Protein AF-A0A7Y3UAS8-F1 (afdb_monomer_lite)

Structure (mmCIF, N/CA/C/O backbone):
data_AF-A0A7Y3UAS8-F1
#
_entry.id   AF-A0A7Y3UAS8-F1
#
loop_
_atom_site.group_PDB
_atom_site.id
_atom_site.type_symbol
_atom_site.label_atom_id
_atom_site.label_alt_id
_atom_site.label_comp_id
_atom_site.label_asym_id
_atom_site.label_entity_id
_atom_site.label_seq_id
_atom_site.pdbx_PDB_ins_code
_atom_site.Cartn_x
_atom_site.Cartn_y
_atom_site.Cartn_z
_atom_site.occupancy
_atom_site.B_iso_or_equiv
_atom_site.auth_seq_id
_atom_site.auth_comp_id
_atom_site.auth_asym_id
_atom_site.auth_atom_id
_atom_site.pdbx_PDB_model_num
ATOM 1 N N . MET A 1 1 ? -8.714 -36.554 34.868 1.00 46.72 1 MET A N 1
ATOM 2 C CA . MET A 1 1 ? -8.132 -36.163 33.566 1.00 46.72 1 MET A CA 1
ATOM 3 C C . MET A 1 1 ? -7.062 -37.181 33.208 1.00 46.72 1 MET A C 1
ATOM 5 O O . MET A 1 1 ? -6.050 -37.232 33.893 1.00 46.72 1 MET A O 1
ATOM 9 N N . ALA A 1 2 ? -7.329 -38.053 32.234 1.00 47.06 2 ALA A N 1
ATOM 10 C CA . ALA A 1 2 ? -6.366 -39.044 31.760 1.00 47.06 2 ALA A CA 1
ATOM 11 C C . ALA A 1 2 ? -5.443 -38.391 30.721 1.00 47.06 2 ALA A C 1
ATOM 13 O O . ALA A 1 2 ? -5.922 -37.760 29.781 1.00 47.06 2 ALA A O 1
ATOM 14 N N . SER A 1 3 ? -4.131 -38.505 30.928 1.00 50.41 3 SER A N 1
ATOM 15 C CA . SER A 1 3 ? -3.113 -38.031 29.989 1.00 50.41 3 SER A CA 1
ATOM 16 C C . SER A 1 3 ? -3.183 -38.877 28.711 1.00 50.41 3 SER A C 1
ATOM 18 O O . SER A 1 3 ? -3.141 -40.102 28.833 1.00 50.41 3 SER A O 1
ATOM 20 N N . PRO A 1 4 ? -3.289 -38.288 27.504 1.00 60.94 4 PRO A N 1
ATOM 21 C CA . PRO A 1 4 ? -3.285 -39.062 26.270 1.00 60.94 4 PRO A CA 1
ATOM 22 C C . PRO A 1 4 ? -1.929 -39.757 26.110 1.00 60.94 4 PRO A C 1
ATOM 24 O O . PRO A 1 4 ? -0.875 -39.113 26.105 1.00 60.94 4 PRO A O 1
ATOM 27 N N . ASP A 1 5 ? -1.974 -41.084 26.024 1.00 56.78 5 ASP A N 1
ATOM 28 C CA . ASP A 1 5 ? -0.808 -41.941 25.845 1.00 56.78 5 ASP A CA 1
ATOM 29 C C . ASP A 1 5 ? -0.150 -41.620 24.497 1.00 56.78 5 ASP A C 1
ATOM 31 O O . ASP A 1 5 ? -0.752 -41.770 23.430 1.00 56.78 5 ASP A O 1
ATOM 35 N N . LYS A 1 6 ? 1.090 -41.122 24.534 1.00 51.66 6 LYS A N 1
ATOM 36 C CA . LYS A 1 6 ? 1.846 -40.830 23.312 1.00 51.66 6 LYS A CA 1
ATOM 37 C C . LYS A 1 6 ? 2.202 -42.151 22.622 1.00 51.66 6 LYS A C 1
ATOM 39 O O . LYS A 1 6 ? 2.709 -43.053 23.293 1.00 51.66 6 LYS A O 1
ATOM 44 N N . PRO A 1 7 ? 2.017 -42.269 21.295 1.00 53.41 7 PRO A N 1
ATOM 45 C CA . PRO A 1 7 ? 2.381 -43.477 20.565 1.00 53.41 7 PRO A CA 1
ATOM 46 C C . PRO A 1 7 ? 3.884 -43.743 20.722 1.00 53.41 7 PRO A C 1
ATOM 48 O O . PRO A 1 7 ? 4.727 -42.961 20.277 1.00 53.41 7 PRO A O 1
ATOM 51 N N . LYS A 1 8 ? 4.229 -44.847 21.394 1.00 58.84 8 LYS A N 1
ATOM 52 C CA . LYS A 1 8 ? 5.613 -45.305 21.546 1.00 58.84 8 LYS A CA 1
ATOM 53 C C . LYS A 1 8 ? 6.088 -45.868 20.208 1.00 58.84 8 LYS A C 1
ATOM 55 O O . LYS A 1 8 ? 5.802 -47.016 19.882 1.00 58.84 8 LYS A O 1
ATOM 60 N N . LEU A 1 9 ? 6.827 -45.067 19.441 1.00 56.75 9 LEU A N 1
ATOM 61 C CA . LEU A 1 9 ? 7.591 -45.551 18.290 1.00 56.75 9 LEU A CA 1
ATOM 62 C C . LEU A 1 9 ? 8.557 -46.643 18.770 1.00 56.75 9 LEU A C 1
ATOM 64 O O . LEU A 1 9 ? 9.479 -46.379 19.543 1.00 56.75 9 LEU A O 1
ATOM 68 N N . THR A 1 10 ? 8.311 -47.883 18.355 1.00 62.31 10 THR A N 1
ATOM 69 C CA . THR A 1 10 ? 9.141 -49.035 18.712 1.00 62.31 10 THR A CA 1
ATOM 70 C C . THR A 1 10 ? 10.451 -48.955 17.928 1.00 62.31 10 THR A C 1
ATOM 72 O O . THR A 1 10 ? 10.505 -49.286 16.746 1.00 62.31 10 THR A O 1
ATOM 75 N N . ALA A 1 11 ? 11.505 -48.447 18.567 1.00 61.69 11 ALA A N 1
ATOM 76 C CA . ALA A 1 11 ? 12.851 -48.463 18.004 1.00 61.69 11 ALA A CA 1
ATOM 77 C C . ALA A 1 11 ? 13.350 -49.910 17.890 1.00 61.69 11 ALA A C 1
ATOM 79 O O . ALA A 1 11 ? 13.223 -50.681 18.840 1.00 61.69 11 ALA A O 1
ATOM 80 N N . LEU A 1 12 ? 13.926 -50.271 16.740 1.00 63.12 12 LEU A N 1
ATOM 81 C CA . LEU A 1 12 ? 14.372 -51.643 16.471 1.00 63.12 12 LEU A CA 1
ATOM 82 C C . LEU A 1 12 ? 15.699 -51.950 17.172 1.00 63.12 12 LEU A C 1
ATOM 84 O O . LEU A 1 12 ? 15.908 -53.044 17.683 1.00 63.12 12 LEU A O 1
ATOM 88 N N . ALA A 1 13 ? 16.578 -50.952 17.239 1.00 72.94 13 ALA A N 1
ATOM 89 C CA . ALA A 1 13 ? 17.777 -50.968 18.058 1.00 72.94 13 ALA A CA 1
ATOM 90 C C . ALA A 1 13 ? 18.230 -49.532 18.335 1.00 72.94 13 ALA A C 1
ATOM 92 O O . ALA A 1 13 ? 18.000 -48.618 17.539 1.00 72.94 13 ALA A O 1
ATOM 93 N N . THR A 1 14 ? 18.907 -49.337 19.463 1.00 73.94 14 THR A N 1
ATOM 94 C CA . THR A 1 14 ? 19.612 -48.085 19.754 1.00 73.94 14 THR A CA 1
ATOM 95 C C . THR A 1 14 ? 21.093 -48.410 19.816 1.00 73.94 14 THR A C 1
ATOM 97 O O . THR A 1 14 ? 21.485 -49.297 20.570 1.00 73.94 14 THR A O 1
ATOM 100 N N . THR A 1 15 ? 21.913 -47.723 19.027 1.00 78.00 15 THR A N 1
ATOM 101 C CA . THR A 1 15 ? 23.372 -47.880 19.064 1.00 78.00 15 THR A CA 1
ATOM 102 C C . THR A 1 15 ? 24.029 -46.539 19.353 1.00 78.00 15 THR A C 1
ATOM 104 O O . THR A 1 15 ? 23.455 -45.484 19.078 1.00 78.00 15 THR A O 1
ATOM 107 N N . THR A 1 16 ? 25.216 -46.558 19.952 1.00 77.38 16 THR A N 1
ATOM 108 C CA . THR A 1 16 ? 25.966 -45.335 20.254 1.00 77.38 16 THR A CA 1
ATOM 109 C C . THR A 1 16 ? 27.164 -45.275 19.322 1.00 77.38 16 THR A C 1
ATOM 111 O O . THR A 1 16 ? 28.048 -46.122 19.408 1.00 77.38 16 THR A O 1
ATOM 114 N N . LEU A 1 17 ? 27.193 -44.282 18.434 1.00 71.12 17 LEU A N 1
ATOM 115 C CA . LEU A 1 17 ? 28.304 -44.040 17.515 1.00 71.12 17 LEU A CA 1
ATOM 116 C C . LEU A 1 17 ? 28.871 -42.649 17.821 1.00 71.12 17 LEU A C 1
ATOM 118 O O . LEU A 1 17 ? 28.120 -41.676 17.860 1.00 71.12 17 LEU A O 1
ATOM 122 N N . PHE A 1 18 ? 30.175 -42.548 18.091 1.00 80.81 18 PHE A N 1
ATOM 123 C CA . PHE A 1 18 ? 30.852 -41.278 18.416 1.00 80.81 18 PHE A CA 1
ATOM 124 C C . PHE A 1 18 ? 30.200 -40.475 19.560 1.00 80.81 18 PHE A C 1
ATOM 126 O O . PHE A 1 18 ? 30.044 -39.259 19.481 1.00 80.81 18 PHE A O 1
ATOM 133 N N . GLY A 1 19 ? 29.750 -41.157 20.618 1.00 82.31 19 GLY A N 1
ATOM 134 C CA . GLY A 1 19 ? 29.094 -40.514 21.764 1.00 82.31 19 GLY A CA 1
ATOM 135 C C . GLY A 1 19 ? 27.676 -39.995 21.489 1.00 82.31 19 GLY A C 1
ATOM 136 O O . GLY A 1 19 ? 27.044 -39.451 22.392 1.00 82.31 19 GLY A O 1
ATOM 137 N N . ARG A 1 20 ? 27.137 -40.188 20.276 1.00 71.44 20 ARG A N 1
ATOM 138 C CA . ARG A 1 20 ? 25.752 -39.847 19.930 1.00 71.44 20 ARG A CA 1
ATOM 139 C C . ARG A 1 20 ? 24.892 -41.107 19.872 1.00 71.44 20 ARG A C 1
ATOM 141 O O . ARG A 1 20 ? 25.258 -42.102 19.246 1.00 71.44 20 ARG A O 1
ATOM 148 N N . ARG A 1 21 ? 23.729 -41.062 20.530 1.00 74.88 21 ARG A N 1
ATOM 149 C CA . ARG A 1 21 ? 22.703 -42.108 20.425 1.00 74.88 21 ARG A CA 1
ATOM 150 C C . ARG A 1 21 ? 22.057 -42.033 19.046 1.00 74.88 21 ARG A C 1
ATOM 152 O O . ARG A 1 21 ? 21.426 -41.032 18.721 1.00 74.88 21 ARG A O 1
ATOM 159 N N . MET A 1 22 ? 22.194 -43.097 18.265 1.00 73.81 22 MET A N 1
ATOM 160 C CA . MET A 1 22 ? 21.500 -43.276 16.996 1.00 73.81 22 MET A CA 1
ATOM 161 C C . MET A 1 22 ? 20.379 -44.300 17.169 1.00 73.81 22 MET A C 1
ATOM 163 O O . MET A 1 22 ? 20.578 -45.379 17.733 1.00 73.81 22 MET A O 1
ATOM 167 N N . VAL A 1 23 ? 19.188 -43.940 16.698 1.00 77.19 23 VAL A N 1
ATOM 168 C CA . VAL A 1 23 ? 18.001 -44.798 16.715 1.00 77.19 23 VAL A CA 1
ATOM 169 C C . VAL A 1 23 ? 17.875 -45.442 15.342 1.00 77.19 23 VAL A C 1
ATOM 171 O O . VAL A 1 23 ? 17.730 -44.741 14.342 1.00 77.19 23 VAL A O 1
ATOM 174 N N . ILE A 1 24 ? 17.940 -46.771 15.286 1.00 67.50 24 ILE A N 1
ATOM 175 C CA . ILE A 1 24 ? 17.733 -47.521 14.048 1.00 67.50 24 ILE A CA 1
ATOM 176 C C . ILE A 1 24 ? 16.227 -47.724 13.890 1.00 67.50 24 ILE A C 1
ATOM 178 O O . ILE A 1 24 ? 15.591 -48.457 14.656 1.00 67.50 24 ILE A O 1
ATOM 182 N N . LEU A 1 25 ? 15.656 -47.015 12.919 1.00 65.81 25 LEU A N 1
ATOM 183 C CA . LEU A 1 25 ? 14.245 -47.121 12.571 1.00 65.81 25 LEU A CA 1
ATOM 184 C C . LEU A 1 25 ? 13.998 -48.377 11.716 1.00 65.81 25 LEU A C 1
ATOM 186 O O . LEU A 1 25 ? 14.873 -48.766 10.938 1.00 65.81 25 LEU A O 1
ATOM 190 N N . PRO A 1 26 ? 12.818 -49.016 11.831 1.00 67.00 26 PRO A N 1
ATOM 191 C CA . PRO A 1 26 ? 12.429 -50.107 10.945 1.00 67.00 26 PRO A CA 1
ATOM 192 C C . PRO A 1 26 ? 12.540 -49.699 9.475 1.00 67.00 26 PRO A C 1
ATOM 194 O O . PRO A 1 26 ? 12.156 -48.594 9.099 1.00 67.00 26 PRO A O 1
ATOM 197 N N . ILE A 1 27 ? 12.997 -50.628 8.629 1.00 65.19 27 ILE A N 1
ATOM 198 C CA . ILE A 1 27 ? 13.131 -50.446 7.169 1.00 65.19 27 ILE A CA 1
ATOM 199 C C . ILE A 1 27 ? 11.815 -49.947 6.547 1.00 65.19 27 ILE A C 1
ATOM 201 O O . ILE A 1 27 ? 11.833 -49.132 5.627 1.00 65.19 27 ILE A O 1
ATOM 205 N N . GLN A 1 28 ? 10.671 -50.354 7.107 1.00 68.88 28 GLN A N 1
ATOM 206 C CA . GLN A 1 28 ? 9.351 -49.870 6.699 1.00 68.88 28 GLN A CA 1
ATOM 207 C C . GLN A 1 28 ? 9.233 -48.336 6.782 1.00 68.88 28 GLN A C 1
ATOM 209 O O . GLN A 1 28 ? 8.711 -47.725 5.855 1.00 68.88 28 GLN A O 1
ATOM 214 N N . SER A 1 29 ? 9.786 -47.688 7.813 1.00 66.94 29 SER A N 1
ATOM 215 C CA . SER A 1 29 ? 9.761 -46.223 7.957 1.00 66.94 29 SER A CA 1
ATOM 216 C C . SER A 1 29 ? 10.596 -45.504 6.893 1.00 66.94 29 SER A C 1
ATOM 218 O O . SER A 1 29 ? 10.244 -44.399 6.487 1.00 66.94 29 SER A O 1
ATOM 220 N N . VAL A 1 30 ? 11.676 -46.127 6.411 1.00 73.19 30 VAL A N 1
ATOM 221 C CA . VAL A 1 30 ? 12.518 -45.561 5.343 1.00 73.19 30 VAL A CA 1
ATOM 222 C C . VAL A 1 30 ? 11.795 -45.629 3.999 1.00 73.19 30 VAL A C 1
ATOM 224 O O . VAL A 1 30 ? 11.799 -44.654 3.252 1.00 73.19 30 VAL A O 1
ATOM 227 N N . VAL A 1 31 ? 11.107 -46.739 3.713 1.00 75.62 31 VAL A N 1
ATOM 228 C CA . VAL A 1 31 ? 10.316 -46.895 2.481 1.00 75.62 31 VAL A CA 1
ATOM 229 C C . VAL A 1 31 ? 9.199 -45.850 2.409 1.00 75.62 31 VAL A C 1
ATOM 231 O O . VAL A 1 31 ? 9.060 -45.179 1.387 1.00 75.62 31 VAL A O 1
ATOM 234 N N . TYR A 1 32 ? 8.456 -45.635 3.500 1.00 77.62 32 TYR A N 1
ATOM 235 C CA . TYR A 1 32 ? 7.420 -44.594 3.540 1.00 77.62 32 TYR A CA 1
ATOM 236 C C . TYR A 1 32 ? 7.988 -43.185 3.351 1.00 77.62 32 TYR A C 1
ATOM 238 O O . TYR A 1 32 ? 7.377 -42.368 2.659 1.00 77.62 32 TYR A O 1
ATOM 246 N N . PHE A 1 33 ? 9.166 -42.901 3.912 1.00 77.19 33 PHE A N 1
ATOM 247 C CA . PHE A 1 33 ? 9.829 -41.612 3.729 1.00 77.19 33 PHE A CA 1
ATOM 248 C C . PHE A 1 33 ? 10.183 -41.353 2.256 1.00 77.19 33 PHE A C 1
ATOM 250 O O . PHE A 1 33 ? 9.867 -40.288 1.727 1.00 77.19 33 PHE A O 1
ATOM 257 N N . VAL A 1 34 ? 10.759 -42.345 1.568 1.00 84.31 34 VAL A N 1
ATOM 258 C CA . VAL A 1 34 ? 11.126 -42.230 0.146 1.00 84.31 34 VAL A CA 1
ATOM 259 C C . VAL A 1 34 ? 9.892 -42.054 -0.744 1.00 84.31 34 VAL A C 1
ATOM 261 O O . VAL A 1 34 ? 9.890 -41.186 -1.616 1.00 84.31 34 VAL A O 1
ATOM 264 N N . ILE A 1 35 ? 8.818 -42.814 -0.498 1.00 87.25 35 ILE A N 1
ATOM 265 C CA . ILE A 1 35 ? 7.555 -42.678 -1.245 1.00 87.25 35 ILE A CA 1
ATOM 266 C C . ILE A 1 35 ? 6.951 -41.282 -1.046 1.00 87.25 35 ILE A C 1
ATOM 268 O O . ILE A 1 35 ? 6.511 -40.653 -2.009 1.00 87.25 35 ILE A O 1
ATOM 272 N N . THR A 1 36 ? 6.963 -40.770 0.187 1.00 84.06 36 THR A N 1
ATOM 273 C CA . THR A 1 36 ? 6.418 -39.438 0.496 1.00 84.06 36 THR A CA 1
ATOM 274 C C . THR A 1 36 ? 7.206 -38.341 -0.221 1.00 84.06 36 THR A C 1
ATOM 276 O O . THR A 1 36 ? 6.609 -37.452 -0.826 1.00 84.06 36 THR A O 1
ATOM 279 N N . LEU A 1 37 ? 8.540 -38.434 -0.226 1.00 91.19 37 LEU A N 1
ATOM 280 C CA . LEU A 1 37 ? 9.404 -37.486 -0.931 1.00 91.19 37 LEU A CA 1
ATOM 281 C C . LEU A 1 37 ? 9.150 -37.497 -2.451 1.00 91.19 37 LEU A C 1
ATOM 283 O O . LEU A 1 37 ? 9.051 -36.436 -3.067 1.00 91.19 37 LEU A O 1
ATOM 287 N N . ALA A 1 38 ? 8.988 -38.684 -3.046 1.00 91.94 38 ALA A N 1
ATOM 288 C CA . ALA A 1 38 ? 8.701 -38.834 -4.472 1.00 91.94 38 ALA A CA 1
ATOM 289 C C . ALA A 1 38 ? 7.343 -38.227 -4.866 1.00 91.94 38 ALA A C 1
ATOM 291 O O . ALA A 1 38 ? 7.247 -37.554 -5.893 1.00 91.94 38 ALA A O 1
ATOM 292 N N . MET A 1 39 ? 6.304 -38.401 -4.037 1.00 90.00 39 MET A N 1
ATOM 293 C CA . MET A 1 39 ? 4.993 -37.795 -4.298 1.00 90.00 39 MET A CA 1
ATOM 294 C C . MET A 1 39 ? 5.031 -36.265 -4.240 1.00 90.00 39 MET A C 1
ATOM 296 O O . MET A 1 39 ? 4.452 -35.615 -5.108 1.00 90.00 39 MET A O 1
ATOM 300 N N . VAL A 1 40 ? 5.747 -35.678 -3.274 1.00 87.75 40 VAL A N 1
ATOM 301 C CA . VAL A 1 40 ? 5.906 -34.215 -3.194 1.00 87.75 40 VAL A CA 1
ATOM 302 C C . VAL A 1 40 ? 6.606 -33.677 -4.446 1.00 87.75 40 VAL A C 1
ATOM 304 O O . VAL A 1 40 ? 6.132 -32.711 -5.042 1.00 87.75 40 VAL A O 1
ATOM 307 N N . ALA A 1 41 ? 7.681 -34.328 -4.897 1.00 86.50 41 ALA A N 1
ATOM 308 C CA . ALA A 1 41 ? 8.396 -33.922 -6.108 1.00 86.50 41 ALA A CA 1
ATOM 309 C C . ALA A 1 41 ? 7.517 -33.999 -7.371 1.00 86.50 41 ALA A C 1
ATOM 311 O O . ALA A 1 41 ? 7.545 -33.083 -8.193 1.00 86.50 41 ALA A O 1
ATOM 312 N N . ALA A 1 42 ? 6.695 -35.046 -7.505 1.00 86.06 42 ALA A N 1
ATOM 313 C CA . ALA A 1 42 ? 5.775 -35.193 -8.632 1.00 86.06 42 ALA A CA 1
ATOM 314 C C . ALA A 1 42 ? 4.733 -34.062 -8.680 1.00 86.06 42 ALA A C 1
ATOM 316 O O . ALA A 1 42 ? 4.496 -33.495 -9.745 1.00 86.06 42 ALA A O 1
ATOM 317 N N . VAL A 1 43 ? 4.156 -33.676 -7.536 1.00 82.25 43 VAL A N 1
ATOM 318 C CA . VAL A 1 43 ? 3.187 -32.566 -7.464 1.00 82.25 43 VAL A CA 1
ATOM 319 C C . VAL A 1 43 ? 3.816 -31.245 -7.913 1.00 82.25 43 VAL A C 1
ATOM 321 O O . VAL A 1 43 ? 3.203 -30.514 -8.689 1.00 82.25 43 VAL A O 1
ATOM 324 N N . PHE A 1 44 ? 5.051 -30.961 -7.491 1.00 79.44 44 PHE A N 1
ATOM 325 C CA . PHE A 1 44 ? 5.773 -29.764 -7.934 1.00 79.44 44 PHE A CA 1
ATOM 326 C C . PHE A 1 44 ? 6.037 -29.761 -9.445 1.00 79.44 44 PHE A C 1
ATOM 328 O O . PHE A 1 44 ? 5.921 -28.713 -10.079 1.00 79.44 44 PHE A O 1
ATOM 335 N N . PHE A 1 45 ? 6.344 -30.920 -10.033 1.00 80.38 45 PHE A N 1
ATOM 336 C CA . PHE A 1 45 ? 6.570 -31.033 -11.475 1.00 80.38 45 PHE A CA 1
ATOM 337 C C . PHE A 1 45 ? 5.277 -30.803 -12.274 1.00 80.38 45 PHE A C 1
ATOM 339 O O . PHE A 1 45 ? 5.261 -30.012 -13.212 1.00 80.38 45 PHE A O 1
ATOM 346 N N . PHE A 1 46 ? 4.161 -31.402 -11.846 1.00 73.19 46 PHE A N 1
ATOM 347 C CA . PHE A 1 46 ? 2.861 -31.224 -12.506 1.00 73.19 46 PHE A CA 1
ATOM 348 C C . PHE A 1 46 ? 2.264 -29.820 -12.335 1.00 73.19 46 PHE A C 1
ATOM 350 O O . PHE A 1 46 ? 1.526 -29.364 -13.209 1.00 73.19 46 PHE A O 1
ATOM 357 N N . ALA A 1 47 ? 2.569 -29.123 -11.237 1.00 70.75 47 ALA A N 1
ATOM 358 C CA . ALA A 1 47 ? 2.134 -27.742 -11.036 1.00 70.75 47 ALA A CA 1
ATOM 359 C C . ALA A 1 47 ? 2.876 -26.755 -11.954 1.00 70.75 47 ALA A C 1
ATOM 361 O O . ALA A 1 47 ? 2.294 -25.754 -12.366 1.00 70.75 47 ALA A O 1
ATOM 362 N N . LYS A 1 48 ? 4.135 -27.049 -12.309 1.00 66.50 48 LYS A N 1
ATOM 363 C CA . LYS A 1 48 ? 4.954 -26.183 -13.167 1.00 66.50 48 LYS A CA 1
ATOM 364 C C . LYS A 1 48 ? 4.497 -26.188 -14.632 1.00 66.50 48 LYS A C 1
ATOM 366 O O . LYS A 1 48 ? 4.547 -25.147 -15.274 1.00 66.50 48 LYS A O 1
ATOM 371 N N . ASP A 1 49 ? 3.982 -27.312 -15.130 1.00 56.56 49 ASP A N 1
ATOM 372 C CA . ASP A 1 49 ? 3.595 -27.463 -16.545 1.00 56.56 49 ASP A CA 1
ATOM 373 C C . ASP A 1 49 ? 2.158 -27.007 -16.870 1.00 56.56 49 ASP A C 1
ATOM 375 O O . ASP A 1 49 ? 1.752 -27.023 -18.031 1.00 56.56 49 ASP A O 1
ATOM 379 N N . ARG A 1 50 ? 1.355 -26.593 -15.877 1.00 54.03 50 ARG A N 1
ATOM 380 C CA . ARG A 1 50 ? -0.068 -26.245 -16.081 1.00 54.03 50 ARG A CA 1
ATOM 381 C C . ARG A 1 50 ? -0.402 -24.753 -16.119 1.00 54.03 50 ARG A C 1
ATOM 383 O O . ARG A 1 50 ? -1.582 -24.420 -16.202 1.00 54.03 50 ARG A O 1
ATOM 390 N N . ILE A 1 51 ? 0.582 -23.855 -16.110 1.00 51.94 51 ILE A N 1
ATOM 391 C CA . ILE A 1 51 ? 0.332 -22.403 -16.114 1.00 51.94 51 ILE A CA 1
ATOM 392 C C . ILE A 1 51 ? 0.799 -21.773 -17.430 1.00 51.94 51 ILE A C 1
ATOM 394 O O . ILE A 1 51 ? 1.762 -21.021 -17.445 1.00 51.94 51 ILE A O 1
ATOM 398 N N . ILE A 1 52 ? 0.106 -22.070 -18.535 1.00 50.12 52 ILE A N 1
ATOM 399 C CA . ILE A 1 52 ? -0.053 -21.131 -19.661 1.00 50.12 52 ILE A CA 1
ATOM 400 C C . ILE A 1 52 ? -1.446 -21.357 -20.273 1.00 50.12 52 ILE A C 1
ATOM 402 O O . ILE A 1 52 ? -1.626 -22.298 -21.047 1.00 50.12 52 ILE A O 1
ATOM 406 N N . PRO A 1 53 ? -2.460 -20.534 -19.963 1.00 50.09 53 PRO A N 1
ATOM 407 C CA . PRO A 1 53 ? -3.614 -20.428 -20.836 1.00 50.09 53 PRO A CA 1
ATOM 408 C C . PRO A 1 53 ? -3.249 -19.551 -22.039 1.00 50.09 53 PRO A C 1
ATOM 410 O O . PRO A 1 53 ? -2.933 -18.371 -21.902 1.00 50.09 53 PRO A O 1
ATOM 413 N N . ALA A 1 54 ? -3.310 -20.144 -23.230 1.00 52.56 54 ALA A N 1
ATOM 414 C CA . ALA A 1 54 ? -3.398 -19.402 -24.478 1.00 52.56 54 ALA A CA 1
ATOM 415 C C . ALA A 1 54 ? -4.758 -18.689 -24.519 1.00 52.56 54 ALA A C 1
ATOM 417 O O . ALA A 1 54 ? -5.798 -19.349 -24.532 1.00 52.56 54 ALA A O 1
ATOM 418 N N . VAL A 1 55 ? -4.755 -17.357 -24.525 1.00 42.56 55 VAL A N 1
ATOM 419 C CA . VAL A 1 55 ? -5.963 -16.556 -24.747 1.00 42.56 55 VAL A CA 1
ATOM 420 C C . VAL A 1 55 ? -5.881 -15.962 -26.145 1.00 42.56 55 VAL A C 1
ATOM 422 O O . VAL A 1 55 ? -5.002 -15.163 -26.459 1.00 42.56 55 VAL A O 1
ATOM 425 N N . ALA A 1 56 ? -6.791 -16.444 -26.988 1.00 40.94 56 ALA A N 1
ATOM 426 C CA . ALA A 1 56 ? -7.031 -15.970 -28.335 1.00 40.94 56 ALA A CA 1
ATOM 427 C C . ALA A 1 56 ? -7.695 -14.587 -28.319 1.00 40.94 56 ALA A C 1
ATOM 429 O O . ALA A 1 56 ? -8.509 -14.275 -27.450 1.00 40.94 56 ALA A O 1
ATOM 430 N N . ALA A 1 57 ? -7.315 -13.794 -29.314 1.00 46.72 57 ALA A N 1
ATOM 431 C CA . ALA A 1 57 ? -7.762 -12.440 -29.571 1.00 46.72 57 ALA A CA 1
ATOM 432 C C . ALA A 1 57 ? -9.248 -12.356 -29.946 1.00 46.72 57 ALA A C 1
ATOM 434 O O . ALA A 1 57 ? -9.719 -13.164 -30.744 1.00 46.72 57 ALA A O 1
ATOM 435 N N . ASP A 1 58 ? -9.919 -11.301 -29.477 1.00 40.88 58 ASP A N 1
ATOM 436 C CA . ASP A 1 58 ? -10.736 -10.459 -30.354 1.00 40.88 58 ASP A CA 1
ATOM 437 C C . ASP A 1 58 ? -10.987 -9.067 -29.732 1.00 40.88 58 ASP A C 1
ATOM 439 O O . ASP A 1 58 ? -11.044 -8.933 -28.511 1.00 40.88 58 ASP A O 1
ATOM 443 N N . THR A 1 59 ? -11.210 -8.058 -30.585 1.00 41.19 59 THR A N 1
ATOM 444 C CA . THR A 1 59 ? -11.655 -6.656 -30.335 1.00 41.19 59 THR A CA 1
ATOM 445 C C . THR A 1 59 ? -10.638 -5.532 -29.964 1.00 41.19 59 THR A C 1
ATOM 447 O O . THR A 1 59 ? -9.541 -5.777 -29.468 1.00 41.19 59 THR A O 1
ATOM 450 N N . PRO A 1 60 ? -10.933 -4.257 -30.334 1.00 42.22 60 PRO A N 1
ATOM 451 C CA . PRO A 1 60 ? -9.974 -3.330 -30.940 1.00 42.22 60 PRO A CA 1
ATOM 452 C C . PRO A 1 60 ? -9.373 -2.319 -29.945 1.00 42.22 60 PRO A C 1
ATOM 454 O O . PRO A 1 60 ? -9.825 -1.183 -29.848 1.00 42.22 60 PRO A O 1
ATOM 457 N N . HIS A 1 61 ? -8.295 -2.695 -29.256 1.00 45.28 61 HIS A N 1
ATOM 458 C CA . HIS A 1 61 ? -7.422 -1.750 -28.525 1.00 45.28 61 HIS A CA 1
ATOM 459 C C . HIS A 1 61 ? -5.969 -1.718 -29.051 1.00 45.28 61 HIS A C 1
ATOM 461 O O . HIS A 1 61 ? -5.095 -1.075 -28.471 1.00 45.28 61 HIS A O 1
ATOM 467 N N . VAL A 1 62 ? -5.738 -2.354 -30.206 1.00 46.66 62 VAL A N 1
ATOM 468 C CA . VAL A 1 62 ? -4.436 -2.776 -30.764 1.00 46.66 62 VAL A CA 1
ATOM 469 C C . VAL A 1 62 ? -3.405 -1.653 -30.979 1.00 46.66 62 VAL A C 1
ATOM 471 O O . VAL A 1 62 ? -2.220 -1.938 -31.088 1.00 46.66 62 VAL A O 1
ATOM 474 N N . ASN A 1 63 ? -3.784 -0.373 -30.964 1.00 46.47 63 ASN A N 1
ATOM 475 C CA . ASN A 1 63 ? -2.820 0.703 -31.229 1.00 46.47 63 ASN A CA 1
ATOM 476 C C . ASN A 1 63 ? -2.030 1.219 -30.013 1.00 46.47 63 ASN A C 1
ATOM 478 O O . ASN A 1 63 ? -1.035 1.903 -30.231 1.00 46.47 63 ASN A O 1
ATOM 482 N N . ARG A 1 64 ? -2.417 0.926 -28.760 1.00 52.03 64 ARG A N 1
ATOM 483 C CA . ARG A 1 64 ? -1.661 1.402 -27.574 1.00 52.03 64 ARG A CA 1
ATOM 484 C C . ARG A 1 64 ? -0.683 0.369 -27.029 1.00 52.03 64 ARG A C 1
ATOM 486 O O . ARG A 1 64 ? 0.462 0.714 -26.759 1.00 52.03 64 ARG A O 1
ATOM 493 N N . THR A 1 65 ? -1.100 -0.892 -26.965 1.00 54.81 65 THR A N 1
ATOM 494 C CA . THR A 1 65 ? -0.235 -2.001 -26.541 1.00 54.81 65 THR A CA 1
ATOM 495 C C . THR A 1 65 ? 0.953 -2.154 -27.488 1.00 54.81 65 THR A C 1
ATOM 497 O O . THR A 1 65 ? 2.081 -2.260 -27.030 1.00 54.81 65 THR A O 1
ATOM 500 N N . ALA A 1 66 ? 0.729 -2.012 -28.800 1.00 54.22 66 ALA A N 1
ATOM 501 C CA . ALA A 1 66 ? 1.792 -2.080 -29.801 1.00 54.22 66 ALA A CA 1
ATOM 502 C C . ALA A 1 66 ? 2.821 -0.936 -29.686 1.00 54.22 66 ALA A C 1
ATOM 504 O O . ALA A 1 66 ? 3.988 -1.133 -30.003 1.00 54.22 66 ALA A O 1
ATOM 505 N N . GLN A 1 67 ? 2.421 0.256 -29.220 1.00 55.06 67 GLN A N 1
ATOM 506 C CA . GLN A 1 67 ? 3.355 1.372 -29.010 1.00 55.06 67 GLN A CA 1
ATOM 507 C C . GLN A 1 67 ? 4.212 1.179 -27.754 1.00 55.06 67 GLN A C 1
ATOM 509 O O . GLN A 1 67 ? 5.403 1.478 -27.788 1.00 55.06 67 GLN A O 1
ATOM 514 N N . GLN A 1 68 ? 3.635 0.643 -26.673 1.00 57.44 68 GLN A N 1
ATOM 515 C CA . GLN A 1 68 ? 4.397 0.262 -25.479 1.00 57.44 68 GLN A CA 1
ATOM 516 C C . GLN A 1 68 ? 5.327 -0.925 -25.756 1.00 57.44 68 GLN A C 1
ATOM 518 O O . GLN A 1 68 ? 6.496 -0.873 -25.388 1.00 57.44 68 GLN A O 1
ATOM 523 N N . GLU A 1 69 ? 4.854 -1.951 -26.466 1.00 55.00 69 GLU A N 1
ATOM 524 C CA . GLU A 1 69 ? 5.685 -3.092 -26.869 1.00 55.00 69 GLU A CA 1
ATOM 525 C C . GLU A 1 69 ? 6.841 -2.656 -27.778 1.00 55.00 69 GLU A C 1
ATOM 527 O O . GLU A 1 69 ? 7.977 -3.073 -27.559 1.00 55.00 69 GLU A O 1
ATOM 532 N N . GLN A 1 70 ? 6.600 -1.766 -28.748 1.00 56.91 70 GLN A N 1
ATOM 533 C CA . GLN A 1 70 ? 7.661 -1.279 -29.632 1.00 56.91 70 GLN A CA 1
ATOM 534 C C . GLN A 1 70 ? 8.705 -0.443 -28.878 1.00 56.91 70 GLN A C 1
ATOM 536 O O . GLN A 1 70 ? 9.898 -0.620 -29.111 1.00 56.91 70 GLN A O 1
ATOM 541 N N . ALA A 1 71 ? 8.290 0.399 -27.925 1.00 59.16 71 ALA A N 1
ATOM 542 C CA . ALA A 1 71 ? 9.220 1.158 -27.086 1.00 59.16 71 ALA A CA 1
ATOM 543 C C . ALA A 1 71 ? 10.120 0.240 -26.232 1.00 59.16 71 ALA A C 1
ATOM 545 O O . ALA A 1 71 ? 11.316 0.499 -26.089 1.00 59.16 71 ALA A O 1
ATOM 546 N N . VAL A 1 72 ? 9.572 -0.870 -25.721 1.00 55.94 72 VAL A N 1
ATOM 547 C CA . VAL A 1 72 ? 10.330 -1.890 -24.972 1.00 55.94 72 VAL A CA 1
ATOM 548 C C . VAL A 1 72 ? 11.287 -2.672 -25.886 1.00 55.94 72 VAL A C 1
ATOM 550 O O . VAL A 1 72 ? 12.406 -2.996 -25.482 1.00 55.94 72 VAL A O 1
ATOM 553 N N . ILE A 1 73 ? 10.895 -2.959 -27.131 1.00 57.78 73 ILE A N 1
ATOM 554 C CA . ILE A 1 73 ? 11.746 -3.640 -28.125 1.00 57.78 73 ILE A CA 1
ATOM 555 C C . ILE A 1 73 ? 12.912 -2.744 -28.573 1.00 57.78 73 ILE A C 1
ATOM 557 O O . ILE A 1 73 ? 14.056 -3.207 -28.667 1.00 57.78 73 ILE A O 1
ATOM 561 N N . ASP A 1 74 ? 12.650 -1.460 -28.806 1.00 57.56 74 ASP A N 1
ATOM 562 C CA . ASP A 1 74 ? 13.660 -0.497 -29.246 1.00 57.56 74 ASP A CA 1
ATOM 563 C C . ASP A 1 74 ? 14.693 -0.234 -28.134 1.00 57.56 74 ASP A C 1
ATOM 565 O O . ASP A 1 74 ? 15.897 -0.216 -28.403 1.00 57.56 74 ASP A O 1
ATOM 569 N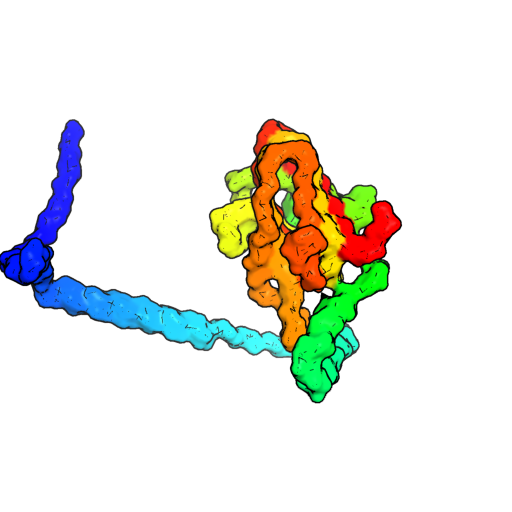 N . ALA A 1 75 ? 14.249 -0.160 -26.872 1.00 52.41 75 ALA A N 1
ATOM 570 C CA . ALA A 1 75 ? 15.134 -0.117 -25.706 1.00 52.41 75 ALA A CA 1
ATOM 571 C C . ALA A 1 75 ? 15.976 -1.403 -25.568 1.00 52.41 75 ALA A C 1
ATOM 573 O O . ALA A 1 75 ? 17.160 -1.336 -25.241 1.00 52.41 75 ALA A O 1
ATOM 574 N N . ASN A 1 76 ? 15.412 -2.575 -25.905 1.00 54.06 76 ASN A N 1
ATOM 575 C CA . ASN A 1 76 ? 16.104 -3.876 -25.825 1.00 54.06 76 ASN A CA 1
ATOM 576 C C . ASN A 1 76 ? 17.247 -4.043 -26.823 1.00 54.06 76 ASN A C 1
ATOM 578 O O . ASN A 1 76 ? 18.178 -4.821 -26.592 1.00 54.06 76 ASN A O 1
ATOM 582 N N . THR A 1 77 ? 17.203 -3.281 -27.909 1.00 54.91 77 THR A N 1
ATOM 583 C CA . THR A 1 77 ? 18.173 -3.369 -29.000 1.00 54.91 77 THR A CA 1
ATOM 584 C C . THR A 1 77 ? 19.365 -2.418 -28.797 1.00 54.91 77 THR A C 1
ATOM 586 O O . THR A 1 77 ? 20.428 -2.622 -29.389 1.00 54.91 77 THR A O 1
ATOM 589 N N . ALA A 1 78 ? 19.249 -1.422 -27.911 1.00 44.97 78 ALA A N 1
ATOM 590 C CA . ALA A 1 78 ? 20.280 -0.422 -27.645 1.00 44.97 78 ALA A CA 1
ATOM 591 C C . ALA A 1 78 ? 20.955 -0.639 -26.272 1.00 44.97 78 ALA A C 1
ATOM 593 O O . ALA A 1 78 ? 20.444 -0.246 -25.237 1.00 44.97 78 ALA A O 1
ATOM 594 N N . GLY A 1 79 ? 22.137 -1.265 -26.261 1.00 46.00 79 GLY A N 1
ATOM 595 C CA . GLY A 1 79 ? 23.170 -1.068 -25.225 1.00 46.00 79 GLY A CA 1
ATOM 596 C C . GLY A 1 79 ? 22.763 -1.219 -23.746 1.00 46.00 79 GLY A C 1
ATOM 597 O O . GLY A 1 79 ? 22.423 -0.254 -23.066 1.00 46.00 79 GLY A O 1
ATOM 598 N N . LYS A 1 80 ? 22.931 -2.436 -23.217 1.00 55.09 80 LYS A N 1
ATOM 599 C CA . LYS A 1 80 ? 22.700 -2.839 -21.820 1.00 55.09 80 LYS A CA 1
ATOM 600 C C . LYS A 1 80 ? 23.542 -2.053 -20.806 1.00 55.09 80 LYS A C 1
ATOM 602 O O . LYS A 1 80 ? 24.756 -2.212 -20.757 1.00 55.09 80 LYS A O 1
ATOM 607 N N . ASP A 1 81 ? 22.882 -1.165 -20.064 1.00 51.88 81 ASP A N 1
ATOM 608 C CA . ASP A 1 81 ? 22.820 -1.141 -18.582 1.00 51.88 81 ASP A CA 1
ATOM 609 C C . ASP A 1 81 ? 22.410 0.254 -18.071 1.00 51.88 81 ASP A C 1
ATOM 611 O O . ASP A 1 81 ? 21.752 0.366 -17.040 1.00 51.88 81 ASP A O 1
ATOM 615 N N . THR A 1 82 ? 22.684 1.320 -18.833 1.00 48.28 82 THR A N 1
ATOM 616 C CA . THR A 1 82 ? 22.378 2.705 -18.417 1.00 48.28 82 THR A CA 1
ATOM 617 C C . THR A 1 82 ? 21.065 3.256 -18.992 1.00 48.28 82 THR A C 1
ATOM 619 O O . THR A 1 82 ? 20.403 4.049 -18.330 1.00 48.28 82 THR A O 1
ATOM 622 N N . GLN A 1 83 ? 20.637 2.817 -20.184 1.00 48.94 83 GLN A N 1
ATOM 623 C CA . GLN A 1 83 ? 19.367 3.262 -20.797 1.00 48.94 83 GLN A CA 1
ATOM 624 C C . GLN A 1 83 ? 18.121 2.638 -20.144 1.00 48.94 83 GLN A C 1
ATOM 626 O O . GLN A 1 83 ? 17.022 3.178 -20.241 1.00 48.94 83 GLN A O 1
ATOM 631 N N . TRP A 1 84 ? 18.290 1.539 -19.411 1.00 47.16 84 TRP A N 1
ATOM 632 C CA . TRP A 1 84 ? 17.190 0.799 -18.792 1.00 47.16 84 TRP A CA 1
ATOM 633 C C . TRP A 1 84 ? 16.544 1.511 -17.616 1.00 47.16 84 TRP A C 1
ATOM 635 O O . TRP A 1 84 ? 15.325 1.498 -17.468 1.00 47.16 84 TRP A O 1
ATOM 645 N N . GLN A 1 85 ? 17.354 2.186 -16.803 1.00 47.84 85 GLN A N 1
ATOM 646 C CA . GLN A 1 85 ? 16.847 3.000 -15.701 1.00 47.84 85 GLN A CA 1
ATOM 647 C C . GLN A 1 85 ? 16.049 4.203 -16.226 1.00 47.84 85 GLN A C 1
ATOM 649 O O . GLN A 1 85 ? 15.075 4.612 -15.595 1.00 47.84 85 GLN A O 1
ATOM 654 N N . GLN A 1 86 ? 16.410 4.728 -17.404 1.00 50.88 86 GLN A N 1
ATOM 655 C CA . GLN A 1 86 ? 15.669 5.797 -18.076 1.00 50.88 86 GLN A CA 1
ATOM 656 C C . GLN A 1 86 ? 14.330 5.303 -18.632 1.00 50.88 86 GLN A C 1
ATOM 658 O O . GLN A 1 86 ? 13.320 5.909 -18.310 1.00 50.88 86 GLN A O 1
ATOM 663 N N . ALA A 1 87 ? 14.271 4.156 -19.316 1.00 52.34 87 ALA A N 1
ATOM 664 C CA . ALA A 1 87 ? 13.012 3.631 -19.865 1.00 52.34 87 ALA A CA 1
ATOM 665 C C . ALA A 1 87 ? 11.928 3.367 -18.794 1.00 52.34 87 ALA A C 1
ATOM 667 O O . ALA A 1 87 ? 10.752 3.629 -19.018 1.00 52.34 87 ALA A O 1
ATOM 668 N N . VAL A 1 88 ? 12.312 2.905 -17.597 1.00 52.03 88 VAL A N 1
ATOM 669 C CA . VAL A 1 88 ? 11.381 2.719 -16.461 1.00 52.03 88 VAL A CA 1
ATOM 670 C C . VAL A 1 88 ? 10.944 4.050 -15.857 1.00 52.03 88 VAL A C 1
ATOM 672 O O . VAL A 1 88 ? 9.812 4.187 -15.399 1.00 52.03 88 VAL A O 1
ATOM 675 N N . THR A 1 89 ? 11.846 5.032 -15.858 1.00 52.88 89 THR A N 1
ATOM 676 C CA . THR A 1 89 ? 11.531 6.406 -15.457 1.00 52.88 89 THR A CA 1
ATOM 677 C C . THR A 1 89 ? 10.570 7.050 -16.465 1.00 52.88 89 THR A C 1
ATOM 679 O O . THR A 1 89 ? 9.667 7.770 -16.054 1.00 52.88 89 THR A O 1
ATOM 682 N N . ASP A 1 90 ? 10.698 6.720 -17.752 1.00 52.09 90 ASP A N 1
ATOM 683 C CA . ASP A 1 90 ? 9.875 7.240 -18.849 1.00 52.09 90 ASP A CA 1
ATOM 684 C C . ASP A 1 90 ? 8.476 6.595 -18.927 1.00 52.09 90 ASP A C 1
ATOM 686 O O . ASP A 1 90 ? 7.577 7.152 -19.558 1.00 52.09 90 ASP A O 1
ATOM 690 N N . LEU A 1 91 ? 8.255 5.441 -18.276 1.00 56.81 91 LEU A N 1
ATOM 691 C CA . LEU A 1 91 ? 6.916 4.843 -18.136 1.00 56.81 91 LEU A CA 1
ATOM 692 C C . LEU A 1 91 ? 6.014 5.642 -17.187 1.00 56.81 91 LEU A C 1
ATOM 694 O O . LEU A 1 91 ? 4.789 5.568 -17.303 1.00 56.81 91 LEU A O 1
ATOM 698 N N . ALA A 1 92 ? 6.598 6.406 -16.260 1.00 58.44 92 ALA A N 1
ATOM 699 C CA . ALA A 1 92 ? 5.841 7.366 -15.476 1.00 58.44 92 ALA A CA 1
ATOM 700 C C . ALA A 1 92 ? 5.509 8.559 -16.375 1.00 58.44 92 ALA A C 1
ATOM 702 O O . ALA A 1 92 ? 6.396 9.314 -16.758 1.00 58.44 92 ALA A O 1
ATOM 703 N N . ILE A 1 93 ? 4.232 8.733 -16.715 1.00 60.31 93 ILE A N 1
ATOM 704 C CA . ILE A 1 93 ? 3.782 9.848 -17.551 1.00 60.31 93 ILE A CA 1
ATOM 705 C C . ILE A 1 93 ? 3.936 11.145 -16.737 1.00 60.31 93 ILE A C 1
ATOM 707 O O . ILE A 1 93 ? 3.179 11.349 -15.781 1.00 60.31 93 ILE A O 1
ATOM 711 N N . PRO A 1 94 ? 4.879 12.046 -17.080 1.00 57.00 94 PRO A N 1
ATOM 712 C CA . PRO A 1 94 ? 5.092 13.261 -16.306 1.00 57.00 94 PRO A CA 1
ATOM 713 C C . PRO A 1 94 ? 3.843 14.143 -16.373 1.00 57.00 94 PRO A C 1
ATOM 715 O O . PRO A 1 94 ? 3.371 14.483 -17.458 1.00 57.00 94 PRO A O 1
ATOM 718 N N . GLY A 1 95 ? 3.292 14.504 -15.213 1.00 62.62 95 GLY A N 1
ATOM 719 C CA . GLY A 1 95 ? 2.086 15.330 -15.120 1.00 62.62 95 GLY A CA 1
ATOM 720 C C . GLY A 1 95 ? 0.766 14.594 -15.377 1.00 62.62 95 GLY A C 1
ATOM 721 O O . GLY A 1 95 ? -0.273 15.251 -15.455 1.00 62.62 95 GLY A O 1
ATOM 722 N N . ALA A 1 96 ? 0.765 13.259 -15.493 1.00 68.62 96 ALA A N 1
ATOM 723 C CA . ALA A 1 96 ? -0.486 12.513 -15.404 1.00 68.62 96 ALA A CA 1
ATOM 724 C C . ALA A 1 96 ? -1.108 12.717 -14.019 1.00 68.62 96 ALA A C 1
ATOM 726 O O . ALA A 1 96 ? -0.437 12.592 -12.994 1.00 68.62 96 ALA A O 1
ATOM 727 N N . ALA A 1 97 ? -2.400 13.042 -13.997 1.00 80.00 97 ALA A N 1
ATOM 728 C CA . ALA A 1 97 ? -3.135 13.158 -12.750 1.00 80.00 97 ALA A CA 1
ATOM 729 C C . ALA A 1 97 ? -3.117 11.805 -12.031 1.00 80.00 97 ALA A C 1
ATOM 731 O O . ALA A 1 97 ? -3.440 10.772 -12.622 1.00 80.00 97 ALA A O 1
ATOM 732 N N . LEU A 1 98 ? -2.725 11.819 -10.759 1.00 88.56 98 LEU A N 1
ATOM 733 C CA . LEU A 1 98 ? -2.672 10.610 -9.960 1.00 88.56 98 LEU A CA 1
ATOM 734 C C . LEU A 1 98 ? -4.099 10.085 -9.754 1.00 88.56 98 LEU A C 1
ATOM 736 O O . LEU A 1 98 ? -4.963 10.791 -9.238 1.00 88.56 98 LEU A O 1
ATOM 740 N N . SER A 1 99 ? -4.333 8.852 -10.195 1.00 91.44 99 SER A N 1
ATOM 741 C CA . SER A 1 99 ? -5.647 8.211 -10.245 1.00 91.44 99 SER A CA 1
ATOM 742 C C . SER A 1 99 ? -5.519 6.747 -9.832 1.00 91.44 99 SER A C 1
ATOM 744 O O . SER A 1 99 ? -4.499 6.103 -10.101 1.00 91.44 99 SER A O 1
ATOM 746 N N . ILE A 1 100 ? -6.548 6.229 -9.163 1.00 90.88 100 ILE A N 1
ATOM 747 C CA . ILE A 1 100 ? -6.648 4.827 -8.759 1.00 90.88 100 ILE A CA 1
ATOM 748 C C . ILE A 1 100 ? -7.633 4.128 -9.699 1.00 90.88 100 ILE A C 1
ATOM 750 O O . ILE A 1 100 ? -8.738 4.614 -9.924 1.00 90.88 100 ILE A O 1
ATOM 754 N N . SER A 1 101 ? -7.223 2.981 -10.238 1.00 87.94 101 SER A N 1
ATOM 755 C CA . SER A 1 101 ? -8.041 2.142 -11.112 1.00 87.94 101 SER A CA 1
ATOM 756 C C . SER A 1 101 ? -9.288 1.609 -10.393 1.00 87.94 101 SER A C 1
ATOM 758 O O . SER A 1 101 ? -9.319 1.377 -9.180 1.00 87.94 101 SER A O 1
ATOM 760 N N . ASP A 1 102 ? -10.314 1.342 -11.195 1.00 80.12 102 ASP A N 1
ATOM 761 C CA . ASP A 1 102 ? -11.564 0.672 -10.837 1.00 80.12 102 ASP A CA 1
ATOM 762 C C . ASP A 1 102 ? -11.399 -0.769 -10.317 1.00 80.12 102 ASP A C 1
ATOM 764 O O . ASP A 1 102 ? -12.363 -1.366 -9.844 1.00 80.12 102 ASP A O 1
ATOM 768 N N . TRP A 1 103 ? -10.188 -1.334 -10.337 1.00 77.38 103 TRP A N 1
ATOM 769 C CA . TRP A 1 103 ? -9.889 -2.665 -9.788 1.00 77.38 103 TRP A CA 1
ATOM 770 C C . TRP A 1 103 ? -9.791 -2.692 -8.256 1.00 77.38 103 TRP A C 1
ATOM 772 O O . TRP A 1 103 ? -9.392 -3.700 -7.662 1.00 77.38 103 TRP A O 1
ATOM 782 N N . THR A 1 104 ? -10.156 -1.594 -7.598 1.00 80.06 104 THR A N 1
ATOM 783 C CA . THR A 1 104 ? -10.325 -1.558 -6.148 1.00 80.06 104 THR A CA 1
ATOM 784 C C . THR A 1 104 ? -11.564 -2.358 -5.729 1.00 80.06 104 THR A C 1
ATOM 786 O O . THR A 1 104 ? -12.582 -2.357 -6.425 1.00 80.06 104 THR A O 1
ATOM 789 N N . PRO A 1 105 ? -11.519 -3.083 -4.597 1.00 78.94 105 PRO A N 1
ATOM 790 C CA . PRO A 1 105 ? -12.684 -3.817 -4.124 1.00 78.94 105 PRO A CA 1
ATOM 791 C C . PRO A 1 105 ? -13.890 -2.889 -3.926 1.00 78.94 105 PRO A C 1
ATOM 793 O O . PRO A 1 105 ? -13.785 -1.871 -3.247 1.00 78.94 105 PRO A O 1
ATOM 796 N N . TYR A 1 106 ? -15.054 -3.272 -4.461 1.00 79.50 106 TYR A N 1
ATOM 797 C CA . TYR A 1 106 ? -16.266 -2.435 -4.453 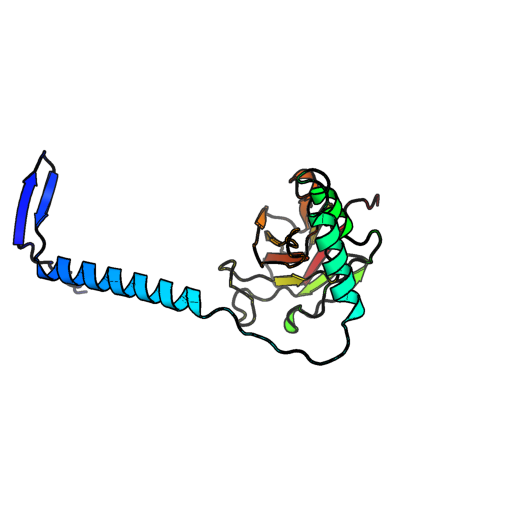1.00 79.50 106 TYR A CA 1
ATOM 798 C C . TYR A 1 106 ? -16.702 -1.971 -3.052 1.00 79.50 106 TYR A C 1
ATOM 800 O O . TYR A 1 106 ? -17.340 -0.932 -2.909 1.00 79.50 106 TYR A O 1
ATOM 808 N N . HIS A 1 107 ? -16.377 -2.746 -2.014 1.00 80.94 107 HIS A N 1
ATOM 809 C CA . HIS A 1 107 ? -16.745 -2.447 -0.632 1.00 80.94 107 HIS A CA 1
ATOM 810 C C . HIS A 1 107 ? -15.918 -1.311 -0.021 1.00 80.94 107 HIS A C 1
ATOM 812 O O . HIS A 1 107 ? -16.346 -0.745 0.977 1.00 80.94 107 HIS A O 1
ATOM 818 N N . LEU A 1 108 ? -14.769 -0.967 -0.614 1.00 86.31 108 LEU A N 1
ATOM 819 C CA . LEU A 1 108 ? -13.898 0.090 -0.110 1.00 86.31 108 LEU A CA 1
ATOM 820 C C . LEU A 1 108 ? -14.526 1.482 -0.279 1.00 86.31 108 LEU A C 1
ATOM 822 O O . LEU A 1 108 ? -14.181 2.391 0.460 1.00 86.31 108 LEU A O 1
ATOM 826 N N . GLN A 1 109 ? -15.446 1.647 -1.242 1.00 88.00 109 GLN A N 1
ATOM 827 C CA . GLN A 1 109 ? -16.128 2.919 -1.528 1.00 88.00 109 GLN A CA 1
ATOM 828 C C . GLN A 1 109 ? -15.156 4.107 -1.614 1.00 88.00 109 GLN A C 1
ATOM 830 O O . GLN A 1 109 ? -15.392 5.157 -1.026 1.00 88.00 109 GLN A O 1
ATOM 835 N N . LEU A 1 110 ? -14.047 3.921 -2.334 1.00 92.00 110 LEU A N 1
ATOM 836 C CA . LEU A 1 110 ? -12.979 4.907 -2.444 1.00 92.00 110 LEU A CA 1
ATOM 837 C C . LEU A 1 110 ? -13.499 6.234 -3.020 1.00 92.00 110 LEU A C 1
ATOM 839 O O . LEU A 1 110 ? -14.062 6.268 -4.116 1.00 92.00 110 LEU A O 1
ATOM 843 N N . GLN A 1 111 ? -13.278 7.328 -2.300 1.00 93.81 111 GLN A N 1
ATOM 844 C CA . GLN A 1 111 ? -13.648 8.685 -2.697 1.00 93.81 111 GLN A CA 1
ATOM 845 C C . GLN A 1 111 ? -12.392 9.510 -2.959 1.00 93.81 111 GLN A C 1
ATOM 847 O O . GLN A 1 111 ? -11.388 9.369 -2.270 1.00 93.81 111 GLN A O 1
ATOM 852 N N . HIS A 1 112 ? -12.440 10.397 -3.947 1.00 92.44 112 HIS A N 1
ATOM 853 C CA . HIS A 1 112 ? -11.347 11.324 -4.231 1.00 92.44 112 HIS A CA 1
ATOM 854 C C . HIS A 1 112 ? -11.690 12.690 -3.633 1.00 92.44 112 HIS A C 1
ATOM 856 O O . HIS A 1 112 ? -12.647 13.327 -4.078 1.00 92.44 112 HIS A O 1
ATOM 862 N N . SER A 1 113 ? -10.943 13.130 -2.617 1.00 90.69 113 SER A N 1
ATOM 863 C CA . SER A 1 113 ? -11.223 14.393 -1.914 1.00 90.69 113 SER A CA 1
ATOM 864 C C . SER A 1 113 ? -10.395 15.566 -2.437 1.00 90.69 113 SER A C 1
ATOM 866 O O . SER A 1 113 ? -10.878 16.697 -2.500 1.00 90.69 113 SER A O 1
ATOM 868 N N . SER A 1 114 ? -9.161 15.307 -2.868 1.00 91.81 114 SER A N 1
ATOM 869 C CA . SER A 1 114 ? -8.267 16.282 -3.502 1.00 91.81 114 SER A CA 1
ATOM 870 C C . SER A 1 114 ? -7.219 15.556 -4.357 1.00 91.81 114 SER A C 1
ATOM 872 O O . SER A 1 114 ? -7.057 14.352 -4.176 1.00 91.81 114 SER A O 1
ATOM 874 N N . PRO A 1 115 ? -6.500 16.235 -5.276 1.00 90.50 115 PRO A N 1
ATOM 875 C CA . PRO A 1 115 ? -5.505 15.586 -6.130 1.00 90.50 115 PRO A CA 1
ATOM 876 C C . PRO A 1 115 ? -4.517 14.718 -5.340 1.00 90.50 115 PRO A C 1
ATOM 878 O O . PRO A 1 115 ? -3.822 15.205 -4.450 1.00 90.50 115 PRO A O 1
ATOM 881 N N . GLY A 1 116 ? -4.481 13.425 -5.665 1.00 91.50 116 GLY A N 1
ATOM 882 C CA . GLY A 1 116 ? -3.607 12.449 -5.014 1.00 91.50 116 GLY A CA 1
ATOM 883 C C . GLY A 1 116 ? -4.050 12.014 -3.614 1.00 91.50 116 GLY A C 1
ATOM 884 O O . GLY A 1 116 ? -3.364 11.194 -3.011 1.00 91.50 116 GLY A O 1
ATOM 885 N N . THR A 1 117 ? -5.179 12.513 -3.101 1.00 95.88 117 THR A N 1
ATOM 886 C CA . THR A 1 117 ? -5.756 12.102 -1.814 1.00 95.88 117 THR A CA 1
ATOM 887 C C . THR A 1 117 ? -7.049 11.327 -2.011 1.00 95.88 117 THR A C 1
ATOM 889 O O . THR A 1 117 ? -7.993 11.793 -2.655 1.00 95.88 117 THR A O 1
ATOM 892 N N . PHE A 1 118 ? -7.097 10.149 -1.399 1.00 95.56 118 PHE A N 1
ATOM 893 C CA . PHE A 1 118 ? -8.217 9.229 -1.482 1.00 95.56 118 PHE A CA 1
ATOM 894 C C . PHE A 1 118 ? -8.692 8.853 -0.089 1.00 95.56 118 PHE A C 1
ATOM 896 O O . PHE A 1 118 ? -7.885 8.576 0.794 1.00 95.56 118 PHE A O 1
ATOM 903 N N . GLU A 1 119 ? -10.000 8.817 0.094 1.00 96.19 119 GLU A N 1
ATOM 904 C CA . GLU A 1 119 ? -10.651 8.567 1.372 1.00 96.19 119 GLU A CA 1
ATOM 905 C C . GLU A 1 119 ? -11.522 7.320 1.288 1.00 96.19 119 GLU A C 1
ATOM 907 O O . GLU A 1 119 ? -12.167 7.075 0.267 1.00 96.19 119 GLU A O 1
ATOM 912 N N . PHE A 1 120 ? -11.510 6.509 2.341 1.00 95.25 120 PHE A N 1
ATOM 913 C CA . PHE A 1 120 ? -12.293 5.281 2.416 1.00 95.25 120 PHE A CA 1
ATOM 914 C C . PHE A 1 120 ? -12.436 4.782 3.853 1.00 95.25 120 PHE A C 1
ATOM 916 O O . PHE A 1 120 ? -11.615 5.089 4.716 1.00 95.25 120 PHE A O 1
ATOM 923 N N . ASP A 1 121 ? -13.432 3.931 4.083 1.00 93.62 121 ASP A N 1
ATOM 924 C CA . ASP A 1 121 ? -13.573 3.205 5.342 1.00 93.62 121 ASP A CA 1
ATOM 925 C C . ASP A 1 121 ? -12.711 1.940 5.321 1.00 93.62 121 ASP A C 1
ATOM 927 O O . ASP A 1 121 ? -12.878 1.050 4.481 1.00 93.62 121 ASP A O 1
ATOM 931 N N . TYR A 1 122 ? -11.762 1.843 6.254 1.00 92.56 122 TYR A N 1
ATOM 932 C CA . TYR A 1 122 ? -10.893 0.678 6.356 1.00 92.56 122 TYR A CA 1
ATOM 933 C C . TYR A 1 122 ? -11.667 -0.518 6.953 1.00 92.56 122 TYR A C 1
ATOM 935 O O . TYR A 1 122 ? -12.081 -0.442 8.121 1.00 92.56 122 TYR A O 1
ATOM 943 N N . PRO A 1 123 ? -11.804 -1.652 6.231 1.00 90.94 123 PRO A N 1
ATOM 944 C CA . PRO A 1 123 ? -12.646 -2.770 6.668 1.00 90.94 123 PRO A CA 1
ATOM 945 C C . PRO A 1 123 ? -12.225 -3.363 8.018 1.00 90.94 123 PRO A C 1
ATOM 947 O O . PRO A 1 123 ? -11.068 -3.244 8.440 1.00 90.94 123 PRO A O 1
ATOM 950 N N . GLU A 1 124 ? -13.151 -4.015 8.717 1.00 86.75 124 GLU A N 1
ATOM 951 C CA . GLU A 1 124 ? -12.835 -4.745 9.949 1.00 86.75 124 GLU A CA 1
ATOM 952 C C . GLU A 1 124 ? -11.915 -5.948 9.659 1.00 86.75 124 GLU A C 1
ATOM 954 O O . GLU A 1 124 ? -11.927 -6.522 8.571 1.00 86.75 124 GLU A O 1
ATOM 959 N N . LEU A 1 125 ? -11.056 -6.316 10.618 1.00 76.69 125 LEU A N 1
ATOM 960 C CA . LEU A 1 125 ? -10.018 -7.343 10.402 1.00 76.69 125 LEU A CA 1
ATOM 961 C C . LEU A 1 125 ? -10.588 -8.750 10.171 1.00 76.69 125 LEU A C 1
ATOM 963 O O . LEU A 1 125 ? -9.900 -9.605 9.613 1.00 76.69 125 LEU A O 1
ATOM 967 N N . ASP A 1 126 ? -11.800 -8.997 10.651 1.00 77.12 126 ASP A N 1
ATOM 968 C CA . ASP A 1 126 ? -12.568 -10.229 10.508 1.00 77.12 126 ASP A CA 1
ATOM 969 C C . ASP A 1 126 ? -13.552 -10.193 9.332 1.00 77.12 126 ASP A C 1
ATOM 971 O O . ASP A 1 126 ? -14.260 -11.177 9.100 1.00 77.12 126 ASP A O 1
ATOM 975 N N . ASP A 1 127 ? -13.558 -9.115 8.543 1.00 77.31 127 ASP A N 1
ATOM 976 C CA . ASP A 1 127 ? -14.380 -9.045 7.347 1.00 77.31 127 ASP A CA 1
ATO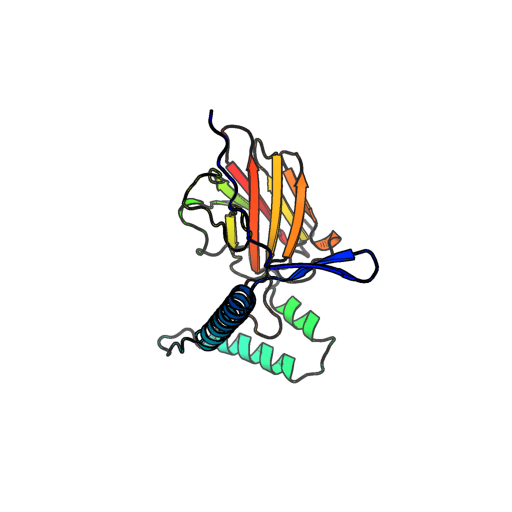M 977 C C . ASP A 1 127 ? -13.889 -10.052 6.290 1.00 77.31 127 ASP A C 1
ATOM 979 O O . ASP A 1 127 ? -12.744 -10.034 5.824 1.00 77.31 127 ASP A O 1
ATOM 983 N N . SER A 1 128 ? -14.794 -10.947 5.891 1.00 77.31 128 SER A N 1
ATOM 984 C CA . SER A 1 128 ? -14.557 -12.018 4.921 1.00 77.31 128 SER A CA 1
ATOM 985 C C . SER A 1 128 ? -14.122 -11.530 3.534 1.00 77.31 128 SER A C 1
ATOM 987 O O . SER A 1 128 ? -13.576 -12.320 2.760 1.00 77.31 128 SER A O 1
ATOM 989 N N . TYR A 1 129 ? -14.347 -10.252 3.216 1.00 81.12 129 TYR A N 1
ATOM 990 C CA . TYR A 1 129 ? -14.006 -9.667 1.918 1.00 81.12 129 TYR A CA 1
ATOM 991 C C . TYR A 1 129 ? -12.581 -9.104 1.846 1.00 81.12 129 TYR A C 1
ATOM 993 O O . TYR A 1 129 ? -12.132 -8.733 0.758 1.00 81.12 129 TYR A O 1
ATOM 1001 N N . MET A 1 130 ? -11.847 -9.055 2.964 1.00 86.56 130 MET A N 1
ATOM 1002 C CA . MET A 1 130 ? -10.472 -8.564 2.961 1.00 86.56 130 MET A CA 1
ATOM 1003 C C . MET A 1 130 ? -9.525 -9.510 2.215 1.00 86.56 130 MET A C 1
ATOM 1005 O O . MET A 1 130 ? -9.494 -10.725 2.432 1.00 86.56 130 MET A O 1
ATOM 1009 N N . LEU A 1 131 ? -8.669 -8.933 1.369 1.00 87.75 131 LEU A N 1
ATOM 1010 C CA . LEU A 1 131 ? -7.601 -9.680 0.718 1.00 87.75 131 LEU A CA 1
ATOM 1011 C C . LEU A 1 131 ? -6.549 -10.070 1.760 1.00 87.75 131 LEU A C 1
ATOM 1013 O O . LEU A 1 131 ? -6.063 -9.232 2.516 1.00 87.75 131 LEU A O 1
ATOM 1017 N N . VAL A 1 132 ? -6.182 -11.352 1.796 1.00 88.75 132 VAL A N 1
ATOM 1018 C CA . VAL A 1 132 ? -5.169 -11.874 2.734 1.00 88.75 132 VAL A CA 1
ATOM 1019 C C . VAL A 1 132 ? -3.920 -12.352 2.001 1.00 88.75 132 VAL A C 1
ATOM 1021 O O . VAL A 1 132 ? -2.802 -12.165 2.474 1.00 88.75 132 VAL A O 1
ATOM 1024 N N . LYS A 1 133 ? -4.069 -12.988 0.837 1.00 87.94 133 LYS A N 1
ATOM 1025 C CA . LYS A 1 133 ? -2.942 -13.469 0.026 1.00 87.94 133 LYS A CA 1
ATOM 1026 C C . LYS A 1 133 ? -2.504 -12.389 -0.959 1.00 87.94 133 LYS A C 1
ATOM 1028 O O . LYS A 1 133 ? -3.381 -11.758 -1.523 1.00 87.94 133 LYS A O 1
ATOM 1033 N N . PRO A 1 134 ? -1.192 -12.208 -1.200 1.00 86.75 134 PRO A N 1
ATOM 1034 C CA . PRO A 1 134 ? -0.082 -13.064 -0.770 1.00 86.75 134 PRO A CA 1
ATOM 1035 C C . PRO A 1 134 ? 0.532 -12.701 0.596 1.00 86.75 134 PRO A C 1
ATOM 1037 O O . PRO A 1 134 ? 1.315 -13.487 1.116 1.00 86.75 134 PRO A O 1
ATOM 1040 N N . ILE A 1 135 ? 0.165 -11.567 1.204 1.00 88.56 135 ILE A N 1
ATOM 1041 C CA . ILE A 1 135 ? 0.838 -11.007 2.400 1.00 88.56 135 ILE A CA 1
ATOM 1042 C C . ILE A 1 135 ? 0.639 -11.873 3.663 1.00 88.56 135 ILE A C 1
ATOM 1044 O O . ILE A 1 135 ? 1.431 -11.830 4.605 1.00 88.56 135 ILE A O 1
ATOM 1048 N N . GLY A 1 136 ? -0.416 -12.687 3.698 1.00 87.38 136 GLY A N 1
ATOM 1049 C CA . GLY A 1 136 ? -0.787 -13.517 4.844 1.00 87.38 136 GLY A CA 1
ATOM 1050 C C . GLY A 1 136 ? -1.488 -12.748 5.966 1.00 87.38 136 GLY A C 1
ATOM 1051 O O . GLY A 1 136 ? -1.634 -13.287 7.059 1.00 87.38 136 GLY A O 1
ATOM 1052 N N . ARG A 1 137 ? -1.914 -11.506 5.711 1.00 88.81 137 ARG A N 1
ATOM 1053 C CA . ARG A 1 137 ? -2.680 -10.658 6.636 1.00 88.81 137 ARG A CA 1
ATOM 1054 C C . ARG A 1 137 ? -3.662 -9.778 5.851 1.00 88.81 137 ARG A C 1
ATOM 1056 O O . ARG A 1 137 ? -3.358 -9.507 4.691 1.00 88.81 137 ARG A O 1
ATOM 1063 N N . PRO A 1 138 ? -4.782 -9.337 6.447 1.00 90.19 138 PRO A N 1
ATOM 1064 C CA . PRO A 1 138 ? -5.761 -8.492 5.765 1.00 90.19 138 PRO A CA 1
ATOM 1065 C C . PRO A 1 138 ? -5.144 -7.176 5.270 1.00 90.19 138 PRO A C 1
ATOM 1067 O O . PRO A 1 138 ? -4.496 -6.473 6.049 1.00 90.19 138 PRO A O 1
ATOM 1070 N N . TYR A 1 139 ? -5.334 -6.850 3.991 1.00 93.31 139 TYR A N 1
ATOM 1071 C CA . TYR A 1 139 ? -4.855 -5.613 3.374 1.00 93.31 139 TYR A CA 1
ATOM 1072 C C . TYR A 1 139 ? -5.865 -5.023 2.384 1.00 93.31 139 TYR A C 1
ATOM 1074 O O . TYR A 1 139 ? -6.672 -5.737 1.787 1.00 93.31 139 TYR A O 1
ATOM 1082 N N . VAL A 1 140 ? -5.768 -3.712 2.178 1.00 93.62 140 VAL A N 1
ATOM 1083 C CA . VAL A 1 140 ? -6.434 -2.987 1.091 1.00 93.62 140 VAL A CA 1
ATOM 1084 C C . VAL A 1 140 ? -5.462 -2.851 -0.076 1.00 93.62 140 VAL A C 1
ATOM 1086 O O . VAL A 1 140 ? -4.275 -2.600 0.134 1.00 93.62 140 VAL A O 1
ATOM 1089 N N . MET A 1 141 ? -5.951 -3.043 -1.301 1.00 93.75 141 MET A N 1
ATOM 1090 C CA . MET A 1 141 ? -5.167 -2.912 -2.529 1.00 93.75 141 MET A CA 1
ATOM 1091 C C . MET A 1 141 ? -5.642 -1.708 -3.328 1.00 93.75 141 MET A C 1
ATOM 1093 O O . MET A 1 141 ? -6.828 -1.614 -3.631 1.00 93.75 141 MET A O 1
ATOM 1097 N N . LEU A 1 142 ? -4.710 -0.835 -3.691 1.00 94.06 142 LEU A N 1
ATOM 1098 C CA . LEU A 1 142 ? -4.931 0.330 -4.533 1.00 94.06 142 LEU A CA 1
ATOM 1099 C C . LEU A 1 142 ? -4.034 0.192 -5.765 1.00 94.06 142 LEU A C 1
ATOM 1101 O O . LEU A 1 142 ? -2.809 0.192 -5.642 1.00 94.06 142 LEU A O 1
ATOM 1105 N N . CYS A 1 143 ? -4.637 0.032 -6.938 1.00 93.75 143 CYS A N 1
ATOM 1106 C CA . CYS A 1 143 ? -3.913 -0.045 -8.206 1.00 93.75 143 CYS A CA 1
ATOM 1107 C C . CYS A 1 143 ? -3.883 1.346 -8.833 1.00 93.75 143 CYS A C 1
ATOM 1109 O O . CYS A 1 143 ? -4.941 1.945 -9.010 1.00 93.75 143 CYS A O 1
ATOM 1111 N N . LEU A 1 144 ? -2.707 1.869 -9.164 1.00 92.62 144 LEU A N 1
ATOM 1112 C CA . LEU A 1 144 ? -2.614 3.140 -9.873 1.00 92.62 144 LEU A CA 1
ATOM 1113 C C . LEU A 1 144 ? -3.017 2.934 -11.332 1.00 92.62 144 LEU A C 1
ATOM 1115 O O . LEU A 1 144 ? -2.631 1.950 -11.954 1.00 92.62 144 LEU A O 1
ATOM 1119 N N . GLU A 1 145 ? -3.798 3.865 -11.878 1.00 90.81 145 GLU A N 1
ATOM 1120 C CA . GLU A 1 145 ? -4.179 3.830 -13.297 1.00 90.81 145 GLU A CA 1
ATOM 1121 C C . GLU A 1 145 ? -2.948 3.974 -14.200 1.00 90.81 145 GLU A C 1
ATOM 1123 O O . GLU A 1 145 ? -2.842 3.314 -15.231 1.00 90.81 145 GLU A O 1
ATOM 1128 N N . ASN A 1 146 ? -1.996 4.807 -13.771 1.00 89.44 146 ASN A N 1
ATOM 1129 C CA . ASN A 1 146 ? -0.696 4.957 -14.404 1.00 89.44 146 ASN A CA 1
ATOM 1130 C C . ASN A 1 146 ? 0.400 4.723 -13.356 1.00 89.44 146 ASN A C 1
ATOM 1132 O O . ASN A 1 146 ? 0.390 5.392 -12.313 1.00 89.44 146 ASN A O 1
ATOM 1136 N N . PRO A 1 147 ? 1.364 3.822 -13.618 1.00 91.19 147 PRO A N 1
ATOM 1137 C CA . PRO A 1 147 ? 2.518 3.650 -12.754 1.00 91.19 147 PRO A CA 1
ATOM 1138 C C . PRO A 1 147 ? 3.213 4.987 -12.521 1.00 91.19 147 PRO A C 1
ATOM 1140 O O . PRO A 1 147 ? 3.537 5.705 -13.466 1.00 91.19 147 PRO A O 1
ATOM 1143 N N . THR A 1 148 ? 3.427 5.339 -11.259 1.00 91.62 148 THR A N 1
ATOM 1144 C CA . THR A 1 148 ? 3.904 6.675 -10.891 1.00 91.62 148 THR A CA 1
ATOM 1145 C C . THR A 1 148 ? 5.030 6.566 -9.881 1.00 91.62 148 THR A C 1
ATOM 1147 O O . THR A 1 148 ? 4.957 5.801 -8.917 1.00 91.62 148 THR A O 1
ATOM 1150 N N . ARG A 1 149 ? 6.097 7.341 -10.083 1.00 91.56 149 ARG A N 1
ATOM 1151 C CA . ARG A 1 149 ? 7.139 7.484 -9.067 1.00 91.56 149 ARG A CA 1
ATOM 1152 C C . ARG A 1 149 ? 6.614 8.383 -7.953 1.00 91.56 149 ARG A C 1
ATOM 1154 O O . ARG A 1 149 ? 6.213 9.515 -8.207 1.00 91.56 149 ARG A O 1
ATOM 1161 N N . LEU A 1 150 ? 6.632 7.884 -6.724 1.00 93.38 150 LEU A N 1
ATOM 1162 C CA . LEU A 1 150 ? 6.154 8.612 -5.553 1.00 93.38 150 LEU A CA 1
ATOM 1163 C C . LEU A 1 150 ? 7.339 9.048 -4.693 1.00 93.38 150 LEU A C 1
ATOM 1165 O O . LEU A 1 150 ? 8.268 8.271 -4.483 1.00 93.38 150 LEU A O 1
ATOM 1169 N N . ARG A 1 151 ? 7.285 10.280 -4.182 1.00 94.69 151 ARG A N 1
ATOM 1170 C CA . ARG A 1 151 ? 8.177 10.774 -3.128 1.00 94.69 151 ARG A CA 1
ATOM 1171 C C . ARG A 1 151 ? 7.751 10.220 -1.781 1.00 94.69 151 ARG A C 1
ATOM 1173 O O . ARG A 1 151 ? 8.578 9.742 -1.017 1.00 94.69 151 ARG A O 1
ATOM 1180 N N . SER A 1 152 ? 6.455 10.265 -1.489 1.00 96.06 152 SER A N 1
ATOM 1181 C CA . SER A 1 152 ? 5.944 9.790 -0.210 1.00 96.06 152 SER A CA 1
ATOM 1182 C C . SER A 1 152 ? 4.508 9.298 -0.284 1.00 96.06 152 SER A C 1
ATOM 1184 O O . SER A 1 152 ? 3.727 9.657 -1.167 1.00 96.06 152 SER A O 1
ATOM 1186 N N . VAL A 1 153 ? 4.180 8.443 0.679 1.00 97.56 153 VAL A N 1
ATOM 1187 C CA . VAL A 1 153 ? 2.823 7.976 0.954 1.00 97.56 153 VAL A CA 1
ATOM 1188 C C . VAL A 1 153 ? 2.485 8.398 2.370 1.00 97.56 153 VAL A C 1
ATOM 1190 O O . VAL A 1 153 ? 3.246 8.127 3.300 1.00 97.56 153 VAL A O 1
ATOM 1193 N N . VAL A 1 154 ? 1.351 9.063 2.535 1.00 97.44 154 VAL A N 1
ATOM 1194 C CA . VAL A 1 154 ? 0.843 9.510 3.830 1.00 97.44 154 VAL A CA 1
ATOM 1195 C C . VAL A 1 154 ? -0.482 8.810 4.082 1.00 97.44 154 VAL A C 1
ATOM 1197 O O . VAL A 1 154 ? -1.348 8.810 3.216 1.00 97.44 154 VAL A O 1
ATOM 1200 N N . LEU A 1 155 ? -0.639 8.214 5.258 1.00 97.69 155 LEU A N 1
ATOM 1201 C CA . LEU A 1 155 ? -1.889 7.630 5.722 1.00 97.69 155 LEU A CA 1
ATOM 1202 C C . LEU A 1 155 ? -2.349 8.359 6.979 1.00 97.69 155 LEU A C 1
ATOM 1204 O O . LEU A 1 155 ? -1.620 8.413 7.970 1.00 97.69 155 LEU A O 1
ATOM 1208 N N . GLU A 1 156 ? -3.566 8.876 6.948 1.00 97.56 156 GLU A N 1
ATOM 1209 C CA . GLU A 1 156 ? -4.211 9.571 8.052 1.00 97.56 156 GLU A CA 1
ATOM 1210 C C . GLU A 1 156 ? -5.501 8.858 8.449 1.00 97.56 156 GLU A C 1
ATOM 1212 O O . GLU A 1 156 ? -6.177 8.264 7.614 1.00 97.56 156 GLU A O 1
ATOM 1217 N N . GLY A 1 157 ? -5.832 8.887 9.736 1.00 96.00 157 GLY A N 1
ATOM 1218 C CA . GLY A 1 157 ? -7.062 8.290 10.250 1.00 96.00 157 GLY A CA 1
ATOM 1219 C C . GLY A 1 157 ? -7.174 8.424 11.761 1.00 96.00 157 GLY A C 1
ATOM 1220 O O . GLY A 1 157 ? -6.167 8.417 12.485 1.00 96.00 157 GLY A O 1
ATOM 1221 N N . GLU A 1 158 ? -8.400 8.555 12.261 1.00 94.56 158 GLU A N 1
ATOM 1222 C CA . GLU A 1 158 ? -8.631 8.527 13.700 1.00 94.56 158 GLU A CA 1
ATOM 1223 C C . GLU A 1 158 ? -8.342 7.123 14.246 1.00 94.56 158 GLU A C 1
ATOM 1225 O O . GLU A 1 158 ? -8.666 6.106 13.642 1.00 94.56 158 GLU A O 1
ATOM 1230 N N . GLY A 1 159 ? -7.643 7.049 15.381 1.00 90.81 159 GLY A N 1
ATOM 1231 C CA . GLY A 1 159 ? -7.318 5.760 15.988 1.00 90.81 159 GLY A CA 1
ATOM 1232 C C . GLY A 1 159 ? -6.256 4.940 15.251 1.00 90.81 159 GLY A C 1
ATOM 1233 O O . GLY A 1 159 ? -5.969 3.821 15.676 1.00 90.81 159 GLY A O 1
ATOM 1234 N N . LEU A 1 160 ? -5.644 5.463 14.185 1.00 94.38 160 LEU A N 1
ATOM 1235 C CA . LEU A 1 160 ? -4.575 4.781 13.463 1.00 94.38 160 LEU A CA 1
ATOM 1236 C C . LEU A 1 160 ? -3.388 4.493 14.402 1.00 94.38 160 LEU A C 1
ATOM 1238 O O . LEU A 1 160 ? -2.710 5.391 14.904 1.00 94.38 160 LEU A O 1
ATOM 1242 N N . ASN A 1 161 ? -3.163 3.210 14.680 1.00 92.25 161 ASN A N 1
ATOM 1243 C CA . ASN A 1 161 ? -2.167 2.755 15.648 1.00 92.25 161 ASN A CA 1
ATOM 1244 C C . ASN A 1 161 ? -0.946 2.139 14.972 1.00 92.25 161 ASN A C 1
ATOM 1246 O O . ASN A 1 161 ? 0.173 2.310 15.436 1.00 92.25 161 ASN A O 1
ATOM 1250 N N . GLN A 1 162 ? -1.141 1.404 13.884 1.00 94.31 162 GLN A N 1
ATOM 1251 C CA . GLN A 1 162 ? -0.046 0.777 13.157 1.00 94.31 162 GLN A CA 1
ATOM 1252 C C . GLN A 1 162 ? -0.431 0.644 11.696 1.00 94.31 162 GLN A C 1
ATOM 1254 O O . GLN A 1 162 ? -1.581 0.341 11.383 1.00 94.31 162 GLN A O 1
ATOM 1259 N N . SER A 1 163 ? 0.540 0.800 10.801 1.00 96.19 163 SER A N 1
ATOM 1260 C CA . SER A 1 163 ? 0.338 0.440 9.407 1.00 96.19 163 SER A CA 1
ATOM 1261 C C . SER A 1 163 ? 1.596 -0.129 8.765 1.00 96.19 163 SER A C 1
ATOM 1263 O O . SER A 1 163 ? 2.716 0.101 9.230 1.00 96.19 163 SER A O 1
ATOM 1265 N N . ARG A 1 164 ? 1.406 -0.907 7.700 1.00 96.81 164 ARG A N 1
ATOM 1266 C CA . ARG A 1 164 ? 2.481 -1.419 6.846 1.00 96.81 164 ARG A CA 1
ATOM 1267 C C . ARG A 1 164 ? 2.153 -1.144 5.396 1.00 96.81 164 ARG A C 1
ATOM 1269 O O . ARG A 1 164 ? 1.017 -1.362 4.969 1.00 96.81 164 ARG A O 1
ATOM 1276 N N . LEU A 1 165 ? 3.177 -0.728 4.667 1.00 97.19 165 LEU A N 1
ATOM 1277 C CA . LEU A 1 165 ? 3.093 -0.418 3.254 1.00 97.19 165 LEU A CA 1
ATOM 1278 C C . LEU A 1 165 ? 3.880 -1.451 2.455 1.00 97.19 165 LEU A C 1
ATOM 1280 O O . LEU A 1 165 ? 5.059 -1.702 2.720 1.00 97.19 165 LEU A O 1
ATOM 1284 N N . TYR A 1 166 ? 3.213 -2.019 1.463 1.00 97.12 166 TYR A N 1
ATOM 1285 C CA . TYR A 1 166 ? 3.802 -2.877 0.451 1.00 97.12 166 TYR A CA 1
ATOM 1286 C C . TYR A 1 166 ? 3.539 -2.257 -0.913 1.00 97.12 166 TYR A C 1
ATOM 1288 O O . TYR A 1 166 ? 2.459 -1.712 -1.145 1.00 97.12 166 TYR A O 1
ATOM 1296 N N . VAL A 1 167 ? 4.496 -2.372 -1.821 1.00 96.56 167 VAL A N 1
ATOM 1297 C CA . VAL A 1 167 ? 4.344 -1.884 -3.193 1.00 96.56 167 VAL A CA 1
ATOM 1298 C C . VAL A 1 167 ? 4.802 -2.936 -4.191 1.00 96.56 167 VAL A C 1
ATOM 1300 O O . VAL A 1 167 ? 5.619 -3.797 -3.860 1.00 96.56 167 VAL A O 1
ATOM 1303 N N . SER A 1 168 ? 4.277 -2.856 -5.405 1.00 95.19 168 SER A N 1
ATOM 1304 C CA . SER A 1 168 ? 4.822 -3.536 -6.580 1.00 95.19 168 SER A CA 1
ATOM 1305 C C . SER A 1 168 ? 5.106 -2.524 -7.685 1.00 95.19 168 SER A C 1
ATOM 1307 O O . SER A 1 168 ? 4.602 -1.394 -7.676 1.00 95.19 168 SER A O 1
ATOM 1309 N N . TYR A 1 169 ? 5.934 -2.938 -8.634 1.00 93.12 169 TYR A N 1
ATOM 1310 C CA . TYR A 1 169 ? 6.425 -2.111 -9.729 1.00 93.12 169 TYR A CA 1
ATOM 1311 C C . TYR A 1 169 ? 6.118 -2.799 -11.054 1.00 93.12 169 TYR A C 1
ATOM 1313 O O . TYR A 1 169 ? 5.928 -4.014 -11.098 1.00 93.12 169 TYR A O 1
ATOM 1321 N N . LEU A 1 170 ? 6.134 -2.039 -12.146 1.00 85.31 170 LEU A N 1
ATOM 1322 C CA 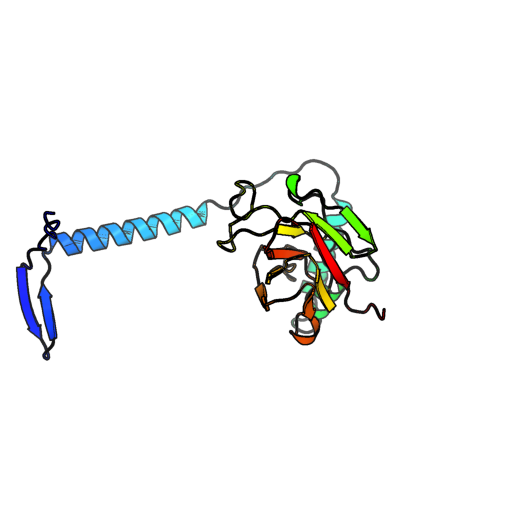. LEU A 1 170 ? 6.237 -2.664 -13.459 1.00 85.31 170 LEU A CA 1
ATOM 1323 C C . LEU A 1 170 ? 7.625 -3.272 -13.632 1.00 85.31 170 LEU A C 1
ATOM 1325 O O . LEU A 1 170 ? 8.639 -2.619 -13.372 1.00 85.31 170 LEU A O 1
ATOM 1329 N N . ASN A 1 171 ? 7.671 -4.509 -14.117 1.00 79.81 171 ASN A N 1
ATOM 1330 C CA . ASN A 1 171 ? 8.916 -5.097 -14.566 1.00 79.81 171 ASN A CA 1
ATOM 1331 C C . ASN A 1 171 ? 9.389 -4.336 -15.826 1.00 79.81 171 ASN A C 1
ATOM 1333 O O . ASN A 1 171 ? 8.644 -4.278 -16.806 1.00 79.81 171 ASN A O 1
ATOM 1337 N N . PRO A 1 172 ? 10.617 -3.785 -15.835 1.00 72.88 172 PRO A N 1
ATOM 1338 C CA . PRO A 1 172 ? 11.151 -3.009 -16.958 1.00 72.88 172 PRO A CA 1
ATOM 1339 C C . PRO A 1 172 ? 11.187 -3.768 -18.282 1.00 72.88 172 PRO A C 1
ATOM 1341 O O . PRO A 1 172 ? 11.003 -3.188 -19.346 1.00 72.88 172 PRO A O 1
ATOM 1344 N N . GLU A 1 173 ? 11.487 -5.064 -18.207 1.00 77.88 173 GLU A N 1
ATOM 1345 C CA . GLU A 1 173 ? 11.749 -5.910 -19.367 1.00 77.88 173 GLU A CA 1
ATOM 1346 C C . GLU A 1 173 ? 10.451 -6.334 -20.048 1.00 77.88 173 GLU A C 1
ATOM 1348 O O . GLU A 1 173 ? 10.413 -6.500 -21.264 1.00 77.88 173 GLU A O 1
ATOM 1353 N N . THR A 1 174 ? 9.389 -6.523 -19.260 1.00 81.31 174 THR A N 1
ATOM 1354 C CA . THR A 1 174 ? 8.095 -7.014 -19.756 1.00 81.31 174 THR A CA 1
ATOM 1355 C C . THR A 1 174 ? 7.031 -5.926 -19.835 1.00 81.31 174 THR A C 1
ATOM 1357 O O . THR A 1 174 ? 6.028 -6.119 -20.513 1.00 81.31 174 THR A O 1
ATOM 1360 N N . GLY A 1 175 ? 7.218 -4.798 -19.145 1.00 78.25 175 GLY A N 1
ATOM 1361 C CA . GLY A 1 175 ? 6.200 -3.760 -18.986 1.00 78.25 175 GLY A CA 1
ATOM 1362 C C . GLY A 1 175 ? 5.005 -4.193 -18.129 1.00 78.25 175 GLY A C 1
ATOM 1363 O O . GLY A 1 175 ? 3.989 -3.504 -18.123 1.00 78.25 175 GLY A O 1
ATOM 1364 N N . VAL A 1 176 ? 5.100 -5.325 -17.420 1.00 82.50 176 VAL A N 1
ATOM 1365 C CA . VAL A 1 176 ? 4.003 -5.921 -16.642 1.00 82.50 176 VAL A CA 1
ATOM 1366 C C . VAL A 1 176 ? 4.381 -5.997 -15.162 1.00 82.50 176 VAL A C 1
ATOM 1368 O O . VAL A 1 176 ? 5.522 -6.291 -14.816 1.00 82.50 176 VAL A O 1
ATOM 1371 N N . ASP A 1 177 ? 3.422 -5.736 -14.275 1.00 86.31 177 ASP A N 1
ATOM 1372 C CA . ASP A 1 177 ? 3.558 -6.003 -12.840 1.00 86.31 177 ASP A CA 1
ATOM 1373 C C . ASP A 1 177 ? 3.450 -7.515 -12.598 1.00 86.31 177 ASP A C 1
ATOM 1375 O O . ASP A 1 177 ? 2.411 -8.128 -12.854 1.00 86.31 177 ASP A O 1
ATOM 1379 N N . ASP A 1 178 ? 4.529 -8.129 -12.119 1.00 85.38 178 ASP A N 1
ATOM 1380 C CA . ASP A 1 178 ? 4.583 -9.564 -11.820 1.00 85.38 178 ASP A CA 1
ATOM 1381 C C . ASP A 1 178 ? 3.949 -9.916 -10.458 1.00 85.38 178 ASP A C 1
ATOM 1383 O O . ASP A 1 178 ? 3.897 -11.084 -10.061 1.00 85.38 178 ASP A O 1
ATOM 1387 N N . GLY A 1 179 ? 3.444 -8.911 -9.735 1.00 86.75 179 GLY A N 1
ATOM 1388 C CA . GLY A 1 179 ? 2.851 -9.040 -8.412 1.00 86.75 179 GLY A CA 1
ATOM 1389 C C . GLY A 1 179 ? 3.876 -9.216 -7.291 1.00 86.75 179 GLY A C 1
ATOM 1390 O O . GLY A 1 179 ? 3.468 -9.472 -6.148 1.00 86.75 179 GLY A O 1
ATOM 1391 N N . SER A 1 180 ? 5.175 -9.088 -7.584 1.00 90.38 180 SER A N 1
ATOM 1392 C CA . SER A 1 180 ? 6.243 -9.128 -6.590 1.00 90.38 180 SER A CA 1
ATOM 1393 C C . SER A 1 180 ? 6.099 -7.949 -5.634 1.00 90.38 180 SER A C 1
ATOM 1395 O O . SER A 1 180 ? 6.201 -6.784 -6.015 1.00 90.38 180 SER A O 1
ATOM 1397 N N . LEU A 1 181 ? 5.851 -8.258 -4.362 1.00 93.19 181 LEU A N 1
ATOM 1398 C CA . LEU A 1 181 ? 5.681 -7.249 -3.325 1.00 93.19 181 LEU A CA 1
ATOM 1399 C C . LEU A 1 181 ? 6.985 -6.957 -2.599 1.00 93.19 181 LEU A C 1
ATOM 1401 O O . LEU A 1 181 ? 7.631 -7.869 -2.081 1.00 93.19 181 LEU A O 1
ATOM 1405 N N . ILE A 1 182 ? 7.279 -5.671 -2.452 1.00 94.06 182 ILE A N 1
ATOM 1406 C CA . ILE A 1 182 ? 8.332 -5.165 -1.577 1.00 94.06 182 ILE A CA 1
ATOM 1407 C C . ILE A 1 182 ? 7.678 -4.507 -0.363 1.00 94.06 182 ILE A C 1
ATOM 1409 O O . ILE A 1 182 ? 6.840 -3.618 -0.504 1.00 94.06 182 ILE A O 1
ATOM 1413 N N . GLU A 1 183 ? 8.042 -4.957 0.840 1.00 95.75 183 GLU A N 1
ATOM 1414 C CA . GLU A 1 183 ? 7.671 -4.262 2.076 1.00 95.75 183 GLU A CA 1
ATOM 1415 C C . GLU A 1 183 ? 8.530 -3.002 2.202 1.00 95.75 183 GLU A C 1
ATOM 1417 O O . GLU A 1 183 ? 9.746 -3.097 2.344 1.00 95.75 183 GLU A O 1
ATOM 1422 N N . ILE A 1 184 ? 7.894 -1.831 2.159 1.00 95.56 184 ILE A N 1
ATOM 1423 C CA . ILE A 1 184 ? 8.574 -0.546 2.355 1.00 95.56 184 ILE A CA 1
ATOM 1424 C C . ILE A 1 184 ? 8.910 -0.356 3.831 1.00 95.56 184 ILE A C 1
ATOM 1426 O O . ILE A 1 184 ? 9.999 0.084 4.189 1.00 95.56 184 ILE A O 1
ATOM 1430 N N . GLY A 1 185 ? 7.967 -0.702 4.704 1.00 91.50 185 GLY A N 1
ATOM 1431 C CA . GLY A 1 185 ? 8.187 -0.649 6.137 1.00 91.50 185 GLY A CA 1
ATOM 1432 C C . GLY A 1 185 ? 6.905 -0.614 6.948 1.00 91.50 185 GLY A C 1
ATOM 1433 O O . GLY A 1 185 ? 5.793 -0.451 6.436 1.00 91.50 185 GLY A O 1
ATOM 1434 N N . THR A 1 186 ? 7.092 -0.738 8.256 1.00 92.31 186 THR A N 1
ATOM 1435 C CA . THR A 1 186 ? 6.039 -0.624 9.263 1.00 92.31 186 THR A CA 1
ATOM 1436 C C . THR A 1 186 ? 6.215 0.691 10.014 1.00 92.31 186 THR A C 1
ATOM 1438 O O . THR A 1 186 ? 7.267 0.904 10.615 1.00 92.31 186 THR A O 1
ATOM 1441 N N . VAL A 1 187 ? 5.180 1.531 10.043 1.00 88.56 187 VAL A N 1
ATOM 1442 C CA . VAL A 1 187 ? 5.156 2.750 10.865 1.00 88.56 187 VAL A CA 1
ATOM 1443 C C . VAL A 1 187 ? 4.204 2.523 12.035 1.00 88.56 187 VAL A C 1
ATOM 1445 O O . VAL A 1 187 ? 3.113 1.966 11.878 1.00 88.56 187 VAL A O 1
ATOM 1448 N N . GLN A 1 188 ? 4.657 2.899 13.227 1.00 87.00 188 GLN A N 1
ATOM 1449 C CA . GLN A 1 188 ? 3.942 2.716 14.486 1.00 87.00 188 GLN A CA 1
ATOM 1450 C C . GLN A 1 188 ? 3.451 4.061 15.010 1.00 87.00 188 GLN A C 1
ATOM 1452 O O . GLN A 1 188 ? 4.192 5.035 14.951 1.00 87.00 188 GLN A O 1
ATOM 1457 N N . ALA A 1 189 ? 2.258 4.035 15.598 1.00 71.62 189 ALA A N 1
ATOM 1458 C CA . ALA A 1 189 ? 1.615 5.043 16.429 1.00 71.62 189 ALA A CA 1
ATOM 1459 C C . ALA A 1 189 ? 1.522 6.456 15.826 1.00 71.62 189 ALA A C 1
ATOM 1461 O O . ALA A 1 189 ? 2.506 7.179 15.716 1.00 71.62 189 ALA A O 1
ATOM 1462 N N . GLY A 1 190 ? 0.296 6.907 15.544 1.00 76.31 190 GLY A N 1
ATOM 1463 C CA . GLY A 1 190 ? 0.026 8.298 15.189 1.00 76.31 190 GLY A CA 1
ATOM 1464 C C . GLY A 1 190 ? -1.168 8.442 14.256 1.00 76.31 190 GLY A C 1
ATOM 1465 O O . GLY A 1 190 ? -1.436 7.576 13.434 1.00 76.31 190 GLY A O 1
ATOM 1466 N N . ARG A 1 191 ? -1.854 9.587 14.339 1.00 86.81 191 ARG A N 1
ATOM 1467 C CA . ARG A 1 191 ? -2.969 9.935 13.434 1.00 86.81 191 ARG A CA 1
ATOM 1468 C C . ARG A 1 191 ? -2.538 10.127 11.978 1.00 86.81 191 ARG A C 1
ATOM 1470 O O . ARG A 1 191 ? -3.395 10.220 11.111 1.00 86.81 191 ARG A O 1
ATOM 1477 N N . LYS A 1 192 ? -1.230 10.233 11.743 1.00 94.06 192 LYS A N 1
ATOM 1478 C CA . LYS A 1 192 ? -0.585 10.450 10.453 1.00 94.06 192 LYS A CA 1
ATOM 1479 C C . LYS A 1 192 ? 0.676 9.600 10.406 1.00 94.06 192 LYS A C 1
ATOM 1481 O O . LYS A 1 192 ? 1.570 9.788 11.231 1.00 94.06 192 LYS A O 1
ATOM 1486 N N . LEU A 1 193 ? 0.735 8.673 9.463 1.00 94.88 193 LEU A N 1
ATOM 1487 C CA . LEU A 1 193 ? 1.881 7.813 9.202 1.00 94.88 193 LEU A CA 1
ATOM 1488 C C . LEU A 1 193 ? 2.430 8.161 7.821 1.00 94.88 193 LEU A C 1
ATOM 1490 O O . LEU A 1 193 ? 1.669 8.229 6.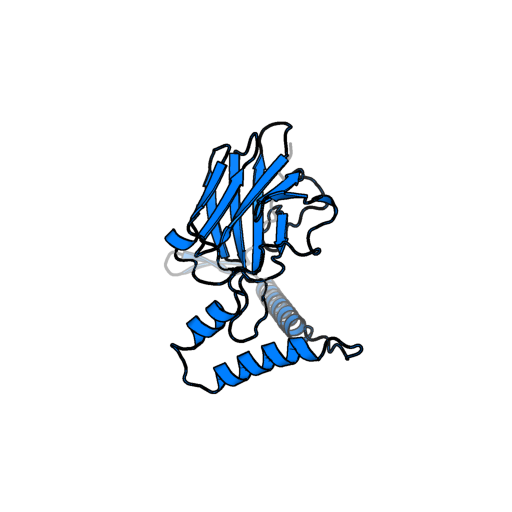860 1.00 94.88 193 LEU A O 1
ATOM 1494 N N . THR A 1 194 ? 3.739 8.367 7.725 1.00 95.94 194 THR A N 1
ATOM 1495 C CA . THR A 1 194 ? 4.395 8.756 6.473 1.00 95.94 194 THR A CA 1
ATOM 1496 C C . THR A 1 194 ? 5.483 7.752 6.132 1.00 95.94 194 THR A C 1
ATOM 1498 O O . THR A 1 194 ? 6.323 7.439 6.976 1.00 95.94 194 THR A O 1
ATOM 1501 N N . TRP A 1 195 ? 5.486 7.284 4.887 1.00 96.88 195 TRP A N 1
ATOM 1502 C CA . TRP A 1 195 ? 6.616 6.591 4.278 1.00 96.88 195 TRP A CA 1
ATOM 1503 C C . TRP A 1 195 ? 7.267 7.542 3.283 1.00 96.88 195 TRP A C 1
ATOM 1505 O O . TRP A 1 195 ? 6.660 7.873 2.262 1.00 96.88 195 TRP A O 1
ATOM 1515 N N . ASP A 1 196 ? 8.482 7.988 3.592 1.00 95.44 196 ASP A N 1
ATOM 1516 C CA . ASP A 1 196 ? 9.311 8.730 2.648 1.00 95.44 196 ASP A CA 1
ATOM 1517 C C . ASP A 1 196 ? 10.011 7.730 1.723 1.00 95.44 196 ASP A C 1
ATOM 1519 O O . ASP A 1 196 ? 10.958 7.043 2.098 1.00 95.44 196 ASP A O 1
ATOM 1523 N N . LEU A 1 197 ? 9.453 7.559 0.530 1.00 94.38 197 LEU A N 1
ATOM 1524 C CA . LEU A 1 197 ? 9.907 6.570 -0.438 1.00 94.38 197 LEU A CA 1
ATOM 1525 C C . LEU A 1 197 ? 11.227 6.996 -1.081 1.00 94.38 197 LEU A C 1
ATOM 1527 O O . LEU A 1 197 ? 12.054 6.142 -1.402 1.00 94.38 197 LEU A O 1
ATOM 1531 N N . GLU A 1 198 ? 11.447 8.301 -1.228 1.00 90.94 198 GLU A N 1
ATOM 1532 C CA . GLU A 1 198 ? 12.681 8.846 -1.780 1.00 90.94 198 GLU A CA 1
ATOM 1533 C C . GLU A 1 198 ? 13.856 8.650 -0.814 1.00 90.94 198 GLU A C 1
ATOM 1535 O O . GLU A 1 198 ? 14.895 8.129 -1.225 1.00 90.94 198 GLU A O 1
ATOM 1540 N N . GLU A 1 199 ? 13.676 8.951 0.477 1.00 90.44 199 GLU A N 1
ATOM 1541 C CA . GLU A 1 199 ? 14.684 8.681 1.514 1.00 90.44 199 GLU A CA 1
ATOM 1542 C C . GLU A 1 199 ? 14.988 7.182 1.662 1.00 90.44 199 GLU A C 1
ATOM 1544 O O . GLU A 1 199 ? 16.126 6.795 1.936 1.00 90.44 199 GLU A O 1
ATOM 1549 N N . LEU A 1 200 ? 13.990 6.321 1.431 1.00 90.00 200 LEU A N 1
ATOM 1550 C CA . LEU A 1 200 ? 14.147 4.862 1.432 1.00 90.00 200 LEU A CA 1
ATOM 1551 C C . LEU A 1 200 ? 14.776 4.310 0.138 1.00 90.00 200 LEU A C 1
ATOM 1553 O O . LEU A 1 200 ? 14.957 3.097 0.015 1.00 90.00 200 LEU A O 1
ATOM 1557 N N . GLY A 1 201 ? 15.129 5.170 -0.823 1.00 88.88 201 GLY A N 1
ATOM 1558 C CA . GLY A 1 201 ? 15.777 4.775 -2.074 1.00 88.88 201 GLY A CA 1
ATOM 15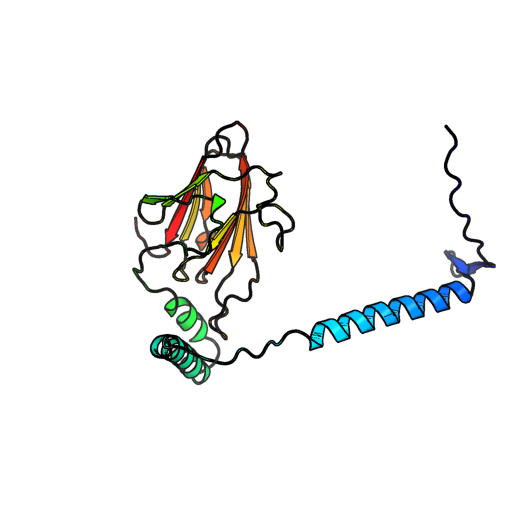59 C C . GLY A 1 201 ? 14.845 4.077 -3.068 1.00 88.88 201 GLY A C 1
ATOM 1560 O O . GLY A 1 201 ? 15.313 3.390 -3.978 1.00 88.88 201 GLY A O 1
ATOM 1561 N N . VAL A 1 202 ? 13.529 4.237 -2.922 1.00 89.12 202 VAL A N 1
ATOM 1562 C CA . VAL A 1 202 ? 12.543 3.719 -3.874 1.00 89.12 202 VAL A CA 1
ATOM 1563 C C . VAL A 1 202 ? 12.512 4.636 -5.095 1.00 89.12 202 VAL A C 1
ATOM 1565 O O . VAL A 1 202 ? 11.904 5.703 -5.102 1.00 89.12 202 VAL A O 1
ATOM 1568 N N . THR A 1 203 ? 13.193 4.216 -6.156 1.00 86.62 203 THR A N 1
ATOM 1569 C CA . THR A 1 203 ? 13.354 5.014 -7.383 1.00 86.62 203 THR A CA 1
ATOM 1570 C C . THR A 1 203 ? 12.413 4.616 -8.518 1.00 86.62 203 THR A C 1
ATOM 1572 O O . THR A 1 203 ? 12.258 5.377 -9.471 1.00 86.62 203 THR A O 1
ATOM 1575 N N . HIS A 1 204 ? 11.783 3.446 -8.427 1.00 88.06 204 HIS A N 1
ATOM 1576 C CA . HIS A 1 204 ? 10.961 2.870 -9.490 1.00 88.06 204 HIS A CA 1
ATOM 1577 C C . HIS A 1 204 ? 9.513 3.380 -9.435 1.00 88.06 204 HIS A C 1
ATOM 1579 O O . HIS A 1 204 ? 8.997 3.708 -8.364 1.00 88.06 204 HIS A O 1
ATOM 1585 N N . ALA A 1 205 ? 8.844 3.411 -10.591 1.00 89.62 205 ALA A N 1
ATOM 1586 C CA . ALA A 1 205 ? 7.427 3.746 -10.685 1.00 89.62 205 ALA A CA 1
ATOM 1587 C C . ALA A 1 205 ? 6.571 2.652 -10.029 1.00 89.62 205 ALA A C 1
ATOM 1589 O O . ALA A 1 205 ? 6.647 1.477 -10.398 1.00 89.62 205 ALA A O 1
ATOM 1590 N N . ILE A 1 206 ? 5.769 3.042 -9.042 1.00 93.06 206 ILE A N 1
ATOM 1591 C CA . ILE A 1 206 ? 4.884 2.141 -8.305 1.00 93.06 206 ILE A CA 1
ATOM 1592 C C . ILE A 1 206 ? 3.643 1.889 -9.151 1.00 93.06 206 ILE A C 1
ATOM 1594 O O . ILE A 1 206 ? 3.072 2.830 -9.693 1.00 93.06 206 ILE A O 1
ATOM 1598 N N . ASN A 1 207 ? 3.227 0.629 -9.242 1.00 93.69 207 ASN A N 1
ATOM 1599 C CA . ASN A 1 207 ? 2.000 0.230 -9.925 1.00 93.69 207 ASN A CA 1
ATOM 1600 C C . ASN A 1 207 ? 0.877 -0.073 -8.923 1.00 93.69 207 ASN A C 1
ATOM 1602 O O . ASN A 1 207 ? -0.224 0.460 -9.035 1.00 93.69 207 ASN A O 1
ATOM 1606 N N . THR A 1 208 ? 1.170 -0.879 -7.899 1.00 95.12 208 THR A N 1
ATOM 1607 C CA . THR A 1 208 ? 0.188 -1.246 -6.871 1.00 95.12 208 THR A CA 1
ATOM 1608 C C . THR A 1 208 ? 0.687 -0.867 -5.486 1.00 95.12 208 THR A C 1
ATOM 1610 O O . THR A 1 208 ? 1.844 -1.103 -5.142 1.00 95.12 208 THR A O 1
ATOM 1613 N N . ILE A 1 209 ? -0.218 -0.347 -4.661 1.00 95.88 209 ILE A N 1
ATOM 1614 C CA . ILE A 1 209 ? -0.031 -0.127 -3.229 1.00 95.88 209 ILE A CA 1
ATOM 1615 C C . ILE A 1 209 ? -0.902 -1.126 -2.467 1.00 95.88 209 ILE A C 1
ATOM 1617 O O . ILE A 1 209 ? -2.095 -1.271 -2.734 1.00 95.88 209 ILE A O 1
ATOM 1621 N N . ARG A 1 210 ? -0.318 -1.823 -1.492 1.00 95.88 210 ARG A N 1
ATOM 1622 C CA . ARG A 1 210 ? -1.044 -2.675 -0.548 1.00 95.88 210 ARG A CA 1
ATOM 1623 C C . ARG A 1 210 ? -0.786 -2.198 0.868 1.00 95.88 210 ARG A C 1
ATOM 1625 O O . ARG A 1 210 ? 0.359 -2.096 1.305 1.00 95.88 210 ARG A O 1
ATOM 1632 N N . LEU A 1 211 ? -1.867 -1.926 1.581 1.00 95.38 211 LEU A N 1
ATOM 1633 C CA . LEU A 1 211 ? -1.834 -1.289 2.885 1.00 95.38 211 LEU A CA 1
ATOM 1634 C C . LEU A 1 211 ? -2.479 -2.192 3.925 1.00 95.38 211 LEU A C 1
ATOM 1636 O O . LEU A 1 211 ? -3.601 -2.656 3.737 1.00 95.38 211 LEU A O 1
ATOM 1640 N N . THR A 1 212 ? -1.787 -2.408 5.038 1.00 95.19 212 THR A N 1
ATOM 1641 C CA . THR A 1 212 ? -2.365 -3.070 6.212 1.00 95.19 212 THR A CA 1
ATOM 1642 C C . THR A 1 212 ? -2.438 -2.049 7.328 1.00 95.19 212 THR A C 1
ATOM 1644 O O . THR A 1 212 ? -1.384 -1.563 7.723 1.00 95.19 212 THR A O 1
ATOM 1647 N N . ALA A 1 213 ? -3.616 -1.750 7.861 1.00 94.44 213 ALA A N 1
ATOM 1648 C CA . ALA A 1 213 ? -3.781 -0.809 8.962 1.00 94.44 213 ALA A CA 1
ATOM 1649 C C . ALA A 1 213 ? -4.422 -1.478 10.184 1.00 94.44 213 ALA A C 1
ATOM 1651 O O . ALA A 1 213 ? -5.293 -2.341 10.071 1.00 94.44 213 ALA A O 1
ATOM 1652 N N . GLN A 1 214 ? -3.991 -1.052 11.366 1.00 93.38 214 GLN A N 1
ATOM 1653 C CA . GLN A 1 214 ? -4.630 -1.345 12.638 1.00 93.38 214 GLN A CA 1
ATOM 1654 C C . GLN A 1 214 ? -5.157 -0.032 13.210 1.00 93.38 214 GLN A C 1
ATOM 1656 O O . GLN A 1 214 ? -4.370 0.833 13.602 1.00 93.38 214 GLN A O 1
ATOM 1661 N N . LEU A 1 215 ? -6.481 0.094 13.270 1.00 92.56 215 LEU A N 1
ATOM 1662 C CA . LEU A 1 215 ? -7.163 1.226 13.889 1.00 92.56 215 LEU A CA 1
ATOM 1663 C C . LEU A 1 215 ? -7.767 0.820 15.237 1.00 92.56 215 LEU A C 1
ATOM 1665 O O . LEU A 1 215 ? -8.236 -0.308 15.403 1.00 92.56 215 LEU A O 1
ATOM 1669 N N . VAL A 1 216 ? -7.731 1.744 16.193 1.00 91.94 216 VAL A N 1
ATOM 1670 C CA . VAL A 1 216 ? -8.274 1.626 17.547 1.00 91.94 216 VAL A CA 1
ATOM 1671 C C . VAL A 1 216 ? -9.441 2.592 17.689 1.00 91.94 216 VAL A C 1
ATOM 1673 O O . VAL A 1 216 ? -9.266 3.794 17.536 1.00 91.94 216 VAL A O 1
ATOM 1676 N N . GLY A 1 217 ? -10.609 2.080 18.061 1.00 91.38 217 GLY A N 1
ATOM 1677 C CA . GLY A 1 217 ? -11.835 2.870 18.156 1.00 91.38 217 GLY A CA 1
ATOM 1678 C C . GLY A 1 217 ? -12.861 2.432 17.119 1.00 91.38 217 GLY A C 1
ATOM 1679 O O . GLY A 1 217 ? -12.704 1.389 16.485 1.00 91.38 217 GLY A O 1
ATOM 1680 N N . THR A 1 218 ? -13.936 3.207 17.009 1.00 92.94 218 THR A N 1
ATOM 1681 C CA . THR A 1 218 ? -15.062 2.919 16.109 1.00 92.94 218 THR A CA 1
ATOM 1682 C C . THR A 1 218 ? -14.974 3.665 14.786 1.00 92.94 218 THR A C 1
ATOM 1684 O O . THR A 1 218 ? -15.628 3.252 13.837 1.00 92.94 218 THR A O 1
ATOM 1687 N N . ASP A 1 219 ? -14.205 4.755 14.722 1.00 94.31 219 ASP A N 1
ATOM 1688 C CA . ASP A 1 219 ? -13.943 5.437 13.459 1.00 94.31 219 ASP A CA 1
ATOM 1689 C C . ASP A 1 219 ? -12.934 4.621 12.642 1.00 94.31 219 ASP A C 1
ATOM 1691 O O . ASP A 1 219 ? -11.888 4.197 13.145 1.00 94.31 219 ASP A O 1
ATOM 1695 N N . ARG A 1 220 ? -13.306 4.339 11.397 1.00 93.19 220 ARG A N 1
ATOM 1696 C CA . ARG A 1 220 ? -12.533 3.544 10.441 1.00 93.19 220 ARG A CA 1
ATOM 1697 C C . ARG A 1 220 ? -12.179 4.345 9.196 1.00 93.19 220 ARG A C 1
ATOM 1699 O O . ARG A 1 220 ? -11.518 3.791 8.316 1.00 93.19 220 ARG A O 1
ATOM 1706 N N . HIS A 1 221 ? -12.576 5.613 9.138 1.00 95.62 221 HIS A N 1
ATOM 1707 C CA . HIS A 1 221 ? -12.284 6.488 8.019 1.00 95.62 221 HIS A CA 1
ATOM 1708 C C . HIS A 1 221 ? -10.783 6.747 7.943 1.00 95.62 221 HIS A C 1
ATOM 1710 O O . HIS A 1 221 ? -10.139 7.135 8.926 1.00 95.62 221 HIS A O 1
ATOM 1716 N N . VAL A 1 222 ? -10.215 6.526 6.764 1.00 96.06 222 VAL A N 1
ATOM 1717 C CA . VAL A 1 222 ? -8.811 6.800 6.477 1.00 96.06 222 VAL A CA 1
ATOM 1718 C C . VAL A 1 222 ? -8.676 7.629 5.213 1.00 96.06 222 VAL A C 1
ATOM 1720 O O . VAL A 1 222 ? -9.412 7.450 4.246 1.00 96.06 222 VAL A O 1
ATOM 1723 N N . ALA A 1 223 ? -7.679 8.506 5.212 1.00 97.25 223 ALA A N 1
ATOM 1724 C CA . ALA A 1 223 ? -7.234 9.243 4.043 1.00 97.25 223 ALA A CA 1
ATOM 1725 C C . ALA A 1 223 ? -5.825 8.777 3.669 1.00 97.25 223 ALA A C 1
ATOM 1727 O O . ALA A 1 223 ? -4.922 8.774 4.506 1.00 97.25 223 ALA A O 1
ATOM 1728 N N . ILE A 1 224 ? -5.621 8.378 2.417 1.00 97.12 224 ILE A N 1
ATOM 1729 C CA . ILE A 1 224 ? -4.297 8.120 1.856 1.00 97.12 224 ILE A CA 1
ATOM 1730 C C . ILE A 1 224 ? -3.943 9.225 0.863 1.00 97.12 224 ILE A C 1
ATOM 1732 O O . ILE A 1 224 ? -4.658 9.439 -0.113 1.00 97.12 224 ILE A O 1
ATOM 1736 N N . THR A 1 225 ? -2.825 9.908 1.092 1.00 97.12 225 THR A N 1
ATOM 1737 C CA . THR A 1 225 ? -2.266 10.899 0.170 1.00 97.12 225 THR A CA 1
ATOM 1738 C C . THR A 1 225 ? -1.008 10.336 -0.476 1.00 97.12 225 THR A C 1
ATOM 1740 O O . THR A 1 225 ? -0.058 9.937 0.202 1.00 97.12 225 THR A O 1
ATOM 1743 N N . LEU A 1 226 ? -1.003 10.311 -1.802 1.00 96.25 226 LEU A N 1
ATOM 1744 C CA . LEU A 1 226 ? 0.098 9.870 -2.644 1.00 96.25 226 LEU A CA 1
ATOM 1745 C C . LEU A 1 226 ? 0.765 11.106 -3.238 1.00 96.25 226 LEU A C 1
ATOM 1747 O O . LEU A 1 226 ? 0.127 11.875 -3.953 1.00 96.25 226 LEU A O 1
ATOM 1751 N N . ILE A 1 227 ? 2.040 11.308 -2.917 1.00 95.00 227 ILE A N 1
ATOM 1752 C CA . ILE A 1 227 ? 2.794 12.500 -3.308 1.00 95.00 227 ILE A CA 1
ATOM 1753 C C . ILE A 1 227 ? 3.778 12.097 -4.415 1.00 95.00 227 ILE A C 1
ATOM 1755 O O . ILE A 1 227 ? 4.730 11.365 -4.122 1.00 95.00 227 ILE A O 1
ATOM 1759 N N . PRO A 1 228 ? 3.577 12.534 -5.673 1.00 93.12 228 PRO A N 1
ATOM 1760 C CA . PRO A 1 228 ? 4.481 12.227 -6.779 1.00 93.12 228 PRO A CA 1
ATOM 1761 C C . PRO A 1 228 ? 5.904 12.753 -6.551 1.00 93.12 228 PRO A C 1
ATOM 1763 O O . PRO A 1 228 ? 6.124 13.776 -5.901 1.00 93.12 228 PRO A O 1
ATOM 1766 N N . ALA A 1 229 ? 6.893 12.056 -7.108 1.00 89.06 229 ALA A N 1
ATOM 1767 C CA . ALA A 1 229 ? 8.260 12.557 -7.169 1.00 89.06 229 ALA A CA 1
ATOM 1768 C C . ALA A 1 229 ? 8.356 13.699 -8.194 1.00 89.06 229 ALA A C 1
ATOM 1770 O O . ALA A 1 229 ? 7.867 13.570 -9.313 1.00 89.06 229 ALA A O 1
ATOM 1771 N N . GLY A 1 230 ? 9.004 14.805 -7.822 1.00 81.38 230 GLY A N 1
ATOM 1772 C CA . GLY A 1 230 ? 9.151 15.993 -8.676 1.00 81.38 230 GLY A CA 1
ATOM 1773 C C . GLY A 1 230 ? 8.097 17.087 -8.466 1.00 81.38 230 GLY A C 1
ATOM 1774 O O . GLY A 1 230 ? 8.301 18.202 -8.944 1.00 81.38 230 GLY A O 1
ATOM 1775 N N . ASP A 1 231 ? 7.036 16.824 -7.696 1.00 70.62 231 ASP A N 1
ATOM 1776 C CA . ASP A 1 231 ? 6.109 17.871 -7.260 1.00 70.62 231 ASP A CA 1
ATOM 1777 C C . ASP A 1 231 ? 6.732 18.680 -6.108 1.00 70.62 231 ASP A C 1
ATOM 1779 O O . ASP A 1 231 ? 6.799 18.253 -4.948 1.00 70.62 231 ASP A O 1
ATOM 1783 N N . ASN A 1 232 ? 7.211 19.881 -6.440 1.00 50.47 232 ASN A N 1
ATOM 1784 C CA . ASN A 1 232 ? 7.651 20.896 -5.479 1.00 50.47 232 ASN A CA 1
ATOM 1785 C C . ASN A 1 232 ? 6.432 21.652 -4.935 1.00 50.47 232 ASN A C 1
ATOM 1787 O O . ASN A 1 232 ? 6.255 22.834 -5.229 1.00 50.47 232 ASN A O 1
ATOM 1791 N N . ASN A 1 233 ? 5.566 20.949 -4.211 1.00 48.59 233 ASN A N 1
ATOM 1792 C CA . ASN A 1 233 ? 4.500 21.575 -3.430 1.00 48.59 233 ASN A CA 1
ATOM 1793 C C . ASN A 1 233 ? 5.012 21.922 -2.030 1.00 48.59 233 ASN A C 1
ATOM 1795 O O . ASN A 1 233 ? 5.654 21.028 -1.425 1.00 48.59 233 ASN A O 1
#

Sequence (233 aa):
MASPDKPKLTALATTTLFGRRMVILPIQSVVYFVITLAMVAAVFFFAKDRIIPAVAADTPHVNRTAQQEQAVIDANTAGKDTQWQQAVTDLAIPGAALSISDWTPYHLQLQHSSPGTFEFDYPELDDSYMLVKPIGRPYVMLCLENPTRLRSVVLEGEGLNQSRLYVSYLNPETGVDDGSLIEIGTVQAGRKLTWDLEELGVTHAINTIRLTAQLVGTDRHVAITLIPAGDNN

Radius of gyration: 25.93 Å; chains: 1; bounding box: 48×73×65 Å

Secondary structure (DSSP, 8-state):
-PPPPP-----SEEEEETTEEEEE--HHHHHHHHHHHHHHHHHHHHHHTT--------SS-HHHHHHHHHHHHHHHHS-TTTHHHHHHHHTS-TTPPP-B-TTS-GGG--EEEETTEEEEEPPPTT-TTSB-TTTTS-BEEEEEEEEE-EEEEEEEETTEEEEEEEEEE--TTTSS-----EEEEEEESSSEEEEETTTTT--SPEEEEEEEEEE-SS--EEEEEEEETT---

pLDDT: mean 78.18, std 17.21, range [40.88, 97.69]

Foldseek 3Di:
DDDPDDPPQDFPDWDADPNDIDTHHPPVVVVVVVVVVVVVVVVVVVVVPPPDDDDDDDDDPPPPVVVLVVLLVVLVVDDPDPCLLVLQVVQAPPPDFWDWDPPWDPQQVWDDDDGQKIKGFDDDQPDPPFDCPPVNGGKGKTFTPGQAAFQKKKKAWAQWFKKWKKFWAQDSNPSHTPVDIDTQDMDGDDRMDMRRCVVSVNSGGTGMMIMDTDGDDDTRMMMMGTHGPPPPD